Protein AF-A0A351FQH4-F1 (afdb_monomer)

Radius of gyration: 21.36 Å; Cα contacts (8 Å, |Δi|>4): 498; chains: 1; bounding box: 50×45×71 Å

Mean predicted aligned error: 6.84 Å

pLDDT: mean 87.71, std 14.84, range [37.12, 98.81]

Foldseek 3Di:
DDPDLFDWDWADDPPPPDPDDDTHTDPWHFLVSLLCLLVVNDDLADCSNVVNCVLLPDCQHFDFQQAGFRTGNVDQCAVNDDDDNRTWAFQLSLQSNLSSLLSCQPRRVVVVDHRDLVSLVSSVVNLVSVCQQCPPVNWDAGTAHRYFFDDQHNPGDTDGPPDRHDGSYYPPGTNDPNHDRVCCVVCEQQNWADDPAQKIKGAHSHRQPPDQKDKDWQDQDPNKTKIWIWHQDDDPVDDGGPTKIWMDINNHTQDMDSDNRDMDMGGHD

Nearest PDB structures (foldseek):
  8ekn-assembly2_B  TM=7.938E-01  e=1.150E-04  Thermochaetoides thermophila DSM 1495
  8egv-assembly1_A  TM=7.620E-01  e=7.168E-05  Thermochaetoides thermophila DSM 1495
  8e4i-assembly2_B  TM=7.589E-01  e=1.740E-04  Thermochaetoides thermophila DSM 1495
  8ehp-assembly2_B  TM=7.750E-01  e=2.339E-04  Thermochaetoides thermophila DSM 1495
  8eud-assembly2_B  TM=7.585E-01  e=2.205E-04  Thermochaetoides thermophila DSM 1495

Structure (mmCIF, N/CA/C/O backbone):
data_AF-A0A351FQH4-F1
#
_entry.id   AF-A0A351FQH4-F1
#
loop_
_atom_site.group_PDB
_atom_site.id
_atom_site.type_symbol
_atom_site.label_atom_id
_atom_site.label_alt_id
_atom_site.label_comp_id
_atom_site.label_asym_id
_atom_site.label_entity_id
_atom_site.label_seq_id
_atom_site.pdbx_PDB_ins_code
_atom_site.Cartn_x
_atom_site.Cartn_y
_atom_site.Cartn_z
_atom_site.occupancy
_atom_site.B_iso_or_equiv
_atom_site.auth_seq_id
_atom_site.auth_comp_id
_atom_site.auth_asym_id
_atom_site.auth_atom_id
_atom_site.pdbx_PDB_model_num
ATOM 1 N N . ALA A 1 1 ? 15.379 -23.115 -19.053 1.00 64.19 1 ALA A N 1
ATOM 2 C CA . ALA A 1 1 ? 14.234 -22.623 -18.265 1.00 64.19 1 ALA A CA 1
ATOM 3 C C . ALA A 1 1 ? 14.724 -21.439 -17.452 1.00 64.19 1 ALA A C 1
ATOM 5 O O . ALA A 1 1 ? 15.896 -21.444 -17.093 1.00 64.19 1 ALA A O 1
ATOM 6 N N . ILE A 1 2 ? 13.891 -20.421 -17.253 1.00 72.62 2 ILE A N 1
ATOM 7 C CA . ILE A 1 2 ? 14.219 -19.313 -16.353 1.00 72.62 2 ILE A CA 1
ATOM 8 C C . ILE A 1 2 ? 14.039 -19.838 -14.932 1.00 72.62 2 ILE A C 1
ATOM 10 O O . ILE A 1 2 ? 12.969 -20.349 -14.618 1.00 72.62 2 ILE A O 1
ATOM 14 N N . ASP A 1 3 ? 15.093 -19.760 -14.126 1.00 80.50 3 ASP A N 1
ATOM 15 C CA . ASP A 1 3 ? 15.080 -20.123 -12.702 1.00 80.50 3 ASP A CA 1
ATOM 16 C C . ASP A 1 3 ? 14.838 -18.872 -11.842 1.00 80.50 3 ASP A C 1
ATOM 18 O O . ASP A 1 3 ? 15.538 -18.592 -10.875 1.00 80.50 3 ASP A O 1
ATOM 22 N N . ASP A 1 4 ? 13.891 -18.047 -12.288 1.00 83.12 4 ASP A N 1
ATOM 23 C CA . ASP A 1 4 ? 13.433 -16.845 -11.603 1.00 83.12 4 ASP A CA 1
ATOM 24 C C . ASP A 1 4 ? 11.929 -16.991 -11.343 1.00 83.12 4 ASP A C 1
ATOM 26 O O . ASP A 1 4 ? 11.163 -17.104 -12.306 1.00 83.12 4 ASP A O 1
ATOM 30 N N . PRO A 1 5 ? 11.490 -17.007 -10.075 1.00 83.62 5 PRO A N 1
ATOM 31 C CA . PRO A 1 5 ? 10.085 -17.170 -9.706 1.00 83.62 5 PRO A CA 1
ATOM 32 C C . PRO A 1 5 ? 9.235 -15.902 -9.909 1.00 83.62 5 PRO A C 1
ATOM 34 O O . PRO A 1 5 ? 8.086 -15.862 -9.467 1.00 83.62 5 PRO A O 1
ATOM 37 N N . PHE A 1 6 ? 9.763 -14.865 -10.569 1.00 90.62 6 PHE A N 1
ATOM 38 C CA . PHE A 1 6 ? 8.969 -13.716 -11.003 1.00 90.62 6 PHE A CA 1
ATOM 39 C C . PHE A 1 6 ? 7.926 -14.093 -12.078 1.00 90.62 6 PHE A C 1
ATOM 41 O O . PHE A 1 6 ? 8.132 -14.984 -12.904 1.00 90.62 6 PHE A O 1
ATOM 48 N N . PHE A 1 7 ? 6.794 -13.383 -12.101 1.00 89.56 7 PHE A N 1
ATOM 49 C CA . PHE A 1 7 ? 5.739 -13.581 -13.100 1.00 89.56 7 PHE A CA 1
ATOM 50 C C . PHE A 1 7 ? 6.045 -12.791 -14.377 1.00 89.56 7 PHE A C 1
ATOM 52 O O . PHE A 1 7 ? 5.969 -11.564 -14.395 1.00 89.56 7 PHE A O 1
ATOM 59 N N . TYR A 1 8 ? 6.371 -13.506 -15.452 1.00 89.06 8 TYR A N 1
ATOM 60 C CA . TYR A 1 8 ? 6.729 -12.924 -16.746 1.00 89.06 8 TYR A CA 1
ATOM 61 C C . TYR A 1 8 ? 5.564 -12.923 -17.742 1.00 89.06 8 TYR A C 1
ATOM 63 O O . TYR A 1 8 ? 4.836 -13.911 -17.879 1.00 89.06 8 TYR A O 1
ATOM 71 N N . SER A 1 9 ? 5.445 -11.831 -18.496 1.00 86.31 9 SER A N 1
ATOM 72 C CA . SER A 1 9 ? 4.495 -11.680 -19.600 1.00 86.31 9 SER A CA 1
ATOM 73 C C . SER A 1 9 ? 4.882 -12.560 -20.795 1.00 86.31 9 SER A C 1
ATOM 75 O O . SER A 1 9 ? 6.062 -12.720 -21.119 1.00 86.31 9 SER A O 1
ATOM 77 N N . ARG A 1 10 ? 3.887 -13.095 -21.510 1.00 85.06 10 ARG A N 1
ATOM 78 C CA . ARG A 1 10 ? 4.083 -13.708 -22.832 1.00 85.06 10 ARG A CA 1
ATOM 79 C C . ARG A 1 10 ? 3.576 -12.769 -23.915 1.00 85.06 10 ARG A C 1
ATOM 81 O O . ARG A 1 10 ? 2.469 -12.250 -23.819 1.00 85.06 10 ARG A O 1
ATOM 88 N N . LEU A 1 11 ? 4.392 -12.570 -24.941 1.00 76.50 11 LEU A N 1
ATOM 89 C CA . LEU A 1 11 ? 4.031 -11.808 -26.124 1.00 76.50 11 LEU A CA 1
ATOM 90 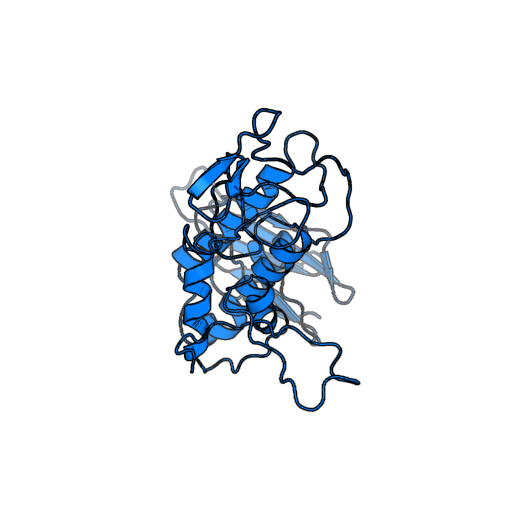C C . LEU A 1 11 ? 3.160 -12.698 -27.005 1.00 76.50 11 LEU A C 1
ATOM 92 O O . LEU A 1 11 ? 3.662 -13.633 -27.634 1.00 76.50 11 LEU A O 1
ATOM 96 N N . ALA A 1 12 ? 1.860 -12.410 -27.012 1.00 70.69 12 ALA A N 1
ATOM 97 C CA . ALA A 1 12 ? 0.924 -13.050 -27.918 1.00 70.69 12 ALA A CA 1
ATOM 98 C C . ALA A 1 12 ? 1.257 -12.627 -29.354 1.00 70.69 12 ALA A C 1
ATOM 100 O O . ALA A 1 12 ? 1.105 -11.458 -29.718 1.00 70.69 12 ALA A O 1
ATOM 101 N N . GLY A 1 13 ? 1.730 -13.570 -30.165 1.00 62.41 13 GLY A N 1
ATOM 102 C CA . GLY A 1 13 ? 1.707 -13.396 -31.613 1.00 62.41 13 GLY A CA 1
ATOM 103 C C . GLY A 1 13 ? 0.269 -13.539 -32.108 1.00 62.41 13 GLY A C 1
ATOM 104 O O . GLY A 1 13 ? -0.527 -14.261 -31.505 1.00 62.41 13 GLY A O 1
ATOM 105 N N . ASP A 1 14 ? -0.097 -12.882 -33.211 1.00 61.56 14 ASP A N 1
ATOM 106 C CA . ASP A 1 14 ? -1.314 -13.253 -33.942 1.00 61.56 14 ASP A CA 1
ATOM 107 C C . ASP A 1 14 ? -1.091 -14.642 -34.571 1.00 61.56 14 ASP A C 1
ATOM 109 O O . ASP A 1 14 ? -0.661 -14.806 -35.715 1.00 61.56 14 ASP A O 1
ATOM 113 N N . ASN A 1 15 ? -1.264 -15.669 -33.740 1.00 60.34 15 ASN A N 1
ATOM 114 C CA . ASN A 1 15 ? -0.853 -17.043 -34.013 1.00 60.34 15 ASN A CA 1
ATOM 115 C C . ASN A 1 15 ? -1.801 -17.758 -34.983 1.00 60.34 15 ASN A C 1
ATOM 117 O O . ASN A 1 15 ? -1.578 -18.924 -35.314 1.00 60.34 15 ASN A O 1
ATOM 121 N N . LEU A 1 16 ? -2.853 -17.081 -35.465 1.00 54.53 16 LEU A N 1
ATOM 122 C CA . LEU A 1 16 ? -3.834 -17.674 -36.373 1.00 54.53 16 LEU A CA 1
ATOM 123 C C . LEU A 1 16 ? -3.238 -18.023 -37.752 1.00 54.53 16 LEU A C 1
ATOM 125 O O . LEU A 1 16 ? -3.814 -18.836 -38.476 1.00 54.53 16 LEU A O 1
ATOM 129 N N . HIS A 1 17 ? -2.083 -17.449 -38.118 1.00 56.56 17 HIS A N 1
ATOM 130 C CA . HIS A 1 17 ? -1.499 -17.584 -39.460 1.00 56.56 17 HIS A CA 1
ATOM 131 C C . HIS A 1 17 ? -0.029 -18.037 -39.512 1.00 56.56 17 HIS A C 1
ATOM 133 O O . HIS A 1 17 ? 0.521 -18.162 -40.605 1.00 56.56 17 HIS A O 1
ATOM 139 N N . THR A 1 18 ? 0.624 -18.324 -38.380 1.00 55.88 18 THR A N 1
ATOM 140 C CA . THR A 1 18 ? 2.093 -18.510 -38.333 1.00 55.88 18 THR A CA 1
ATOM 141 C C . THR A 1 18 ? 2.584 -19.954 -38.175 1.00 55.88 18 THR A C 1
ATOM 143 O O . THR A 1 18 ? 3.785 -20.176 -38.063 1.00 55.88 18 THR A O 1
ATOM 146 N N . GLY A 1 19 ? 1.713 -20.968 -38.240 1.00 52.94 19 GLY A N 1
ATOM 147 C CA . GLY A 1 19 ? 2.153 -22.356 -38.468 1.00 52.94 19 GLY A CA 1
ATOM 148 C C . GLY A 1 19 ? 3.033 -22.969 -37.366 1.00 52.94 19 GLY A C 1
ATOM 149 O O . GLY A 1 19 ? 3.963 -23.708 -37.680 1.00 52.94 19 GLY A O 1
ATOM 150 N N . GLY A 1 20 ? 2.740 -22.691 -36.089 1.00 59.38 20 GLY A N 1
ATOM 151 C CA . GLY A 1 20 ? 3.428 -23.313 -34.945 1.00 59.38 20 GLY A CA 1
ATOM 152 C C . GLY A 1 20 ? 4.359 -22.394 -34.147 1.00 59.38 20 GLY A C 1
ATOM 153 O O . GLY A 1 20 ? 5.192 -22.889 -33.390 1.00 59.38 20 GLY A O 1
ATOM 154 N N . VAL A 1 21 ? 4.233 -21.071 -34.291 1.00 65.12 21 VAL A N 1
ATOM 155 C CA . VAL A 1 21 ? 4.937 -20.109 -33.431 1.00 65.12 21 VAL A CA 1
ATOM 156 C C . VAL A 1 21 ? 4.287 -20.099 -32.044 1.00 65.12 21 VAL A C 1
ATOM 158 O O . VAL A 1 21 ? 3.079 -19.924 -31.917 1.00 65.12 21 VAL A O 1
ATOM 161 N N . VAL A 1 22 ? 5.097 -20.337 -31.011 1.00 69.31 22 VAL A N 1
ATOM 162 C CA . VAL A 1 22 ? 4.695 -20.285 -29.598 1.00 69.31 22 VAL A CA 1
ATOM 163 C C . VAL A 1 22 ? 4.902 -18.865 -29.077 1.00 69.31 22 VAL A C 1
ATOM 165 O O . VAL A 1 22 ? 5.918 -18.246 -29.404 1.00 69.31 22 VAL A O 1
ATOM 168 N N . ASP A 1 23 ? 3.987 -18.381 -28.231 1.00 78.81 23 ASP A N 1
ATOM 169 C CA . ASP A 1 23 ? 4.119 -17.084 -27.562 1.00 78.81 23 ASP A CA 1
ATOM 170 C C . ASP A 1 23 ? 5.466 -16.967 -26.848 1.00 78.81 23 ASP A C 1
ATOM 172 O O . ASP A 1 23 ? 5.811 -17.759 -25.952 1.00 78.81 23 ASP A O 1
ATOM 176 N N . GLN A 1 24 ? 6.230 -15.955 -27.252 1.00 80.88 24 GLN A N 1
ATOM 177 C CA . GLN A 1 24 ? 7.556 -15.720 -26.709 1.00 80.88 24 GLN A CA 1
ATOM 178 C C . GLN A 1 24 ? 7.441 -15.156 -25.299 1.00 80.88 24 GLN A C 1
ATOM 180 O O . GLN A 1 24 ? 6.616 -14.290 -25.014 1.00 80.88 24 GLN A O 1
ATOM 185 N N . LEU A 1 25 ? 8.274 -15.664 -24.399 1.00 85.75 25 LEU A N 1
ATOM 186 C CA . LEU A 1 25 ? 8.373 -15.122 -23.055 1.00 85.75 25 LEU A CA 1
ATOM 187 C C . LEU A 1 25 ? 9.131 -13.794 -23.120 1.00 85.75 25 LEU A C 1
ATOM 189 O O . LEU A 1 25 ? 10.238 -13.750 -23.658 1.00 85.75 25 LEU A O 1
ATOM 193 N N . SER A 1 26 ? 8.540 -12.731 -22.583 1.00 84.62 26 SER A N 1
ATOM 194 C CA . SER A 1 26 ? 9.221 -11.452 -22.424 1.00 84.62 26 SER A CA 1
ATOM 195 C C . SER A 1 26 ? 10.217 -11.588 -21.275 1.00 84.62 26 SER A C 1
ATOM 197 O O . SER A 1 26 ? 9.812 -11.890 -20.157 1.00 84.62 26 SER A O 1
ATOM 199 N N . ILE A 1 27 ? 11.519 -11.432 -21.533 1.00 88.94 27 ILE A N 1
ATOM 200 C CA . ILE A 1 27 ? 12.571 -11.582 -20.507 1.00 88.94 27 ILE A CA 1
ATOM 201 C C . ILE A 1 27 ? 12.801 -10.241 -19.803 1.00 88.94 27 ILE A C 1
ATOM 203 O O . ILE A 1 27 ? 13.892 -9.679 -19.827 1.00 88.94 27 ILE A O 1
ATOM 207 N N . ILE A 1 28 ? 11.732 -9.718 -19.210 1.00 90.75 28 ILE A N 1
ATOM 208 C CA . ILE A 1 28 ? 11.712 -8.471 -18.449 1.00 90.75 28 ILE A CA 1
ATOM 209 C C . ILE A 1 28 ? 10.701 -8.596 -17.314 1.00 90.75 28 ILE A C 1
ATOM 211 O O . ILE A 1 28 ? 9.589 -9.093 -17.501 1.00 90.75 28 ILE A O 1
ATOM 215 N N . ARG A 1 29 ? 11.092 -8.154 -16.124 1.00 94.94 29 ARG A N 1
ATOM 216 C CA . ARG A 1 29 ? 10.186 -8.017 -14.991 1.00 94.94 29 ARG A CA 1
ATOM 217 C C . ARG A 1 29 ? 9.407 -6.721 -15.132 1.00 94.94 29 ARG A C 1
ATOM 219 O O . ARG A 1 29 ? 9.975 -5.629 -15.186 1.00 94.94 29 ARG A O 1
ATOM 226 N N . GLU A 1 30 ? 8.095 -6.860 -15.142 1.00 96.31 30 GLU A N 1
ATOM 227 C CA . GLU A 1 30 ? 7.138 -5.763 -15.179 1.00 96.31 30 GLU A CA 1
ATOM 228 C C . GLU A 1 30 ? 6.282 -5.826 -13.921 1.00 96.31 30 GLU A C 1
ATOM 230 O O . GLU A 1 30 ? 5.973 -6.905 -13.414 1.00 96.31 30 GLU A O 1
ATOM 235 N N . THR A 1 31 ? 5.856 -4.679 -13.407 1.00 97.12 31 THR A N 1
ATOM 236 C CA . THR A 1 31 ? 5.078 -4.635 -12.164 1.00 97.12 31 THR A CA 1
ATOM 237 C C . THR A 1 31 ? 3.695 -5.273 -12.282 1.00 97.12 31 THR A C 1
ATOM 239 O O . THR A 1 31 ? 3.091 -5.585 -11.256 1.00 97.12 31 THR A O 1
ATOM 242 N N . VAL A 1 32 ? 3.205 -5.542 -13.499 1.00 95.94 32 VAL A N 1
ATOM 243 C CA . VAL A 1 32 ? 2.024 -6.397 -13.733 1.00 95.94 32 VAL A CA 1
ATOM 244 C C . VAL A 1 32 ? 2.218 -7.812 -13.172 1.00 95.94 32 VAL A C 1
ATOM 246 O O . VAL A 1 32 ? 1.253 -8.470 -12.792 1.00 95.94 32 VAL A O 1
ATOM 249 N N . GLY A 1 33 ? 3.467 -8.255 -13.001 1.00 96.00 33 GLY A N 1
ATOM 250 C CA . GLY A 1 33 ? 3.796 -9.501 -12.318 1.00 96.00 33 GLY A CA 1
ATOM 251 C C . GLY A 1 33 ? 3.325 -9.556 -10.858 1.00 96.00 33 GLY A C 1
ATOM 252 O O . GLY A 1 33 ? 3.186 -10.648 -10.319 1.00 96.00 33 GLY A O 1
ATOM 253 N N . TYR A 1 34 ? 3.004 -8.418 -10.225 1.00 98.19 34 TYR A N 1
ATOM 254 C CA . TYR A 1 34 ? 2.429 -8.381 -8.874 1.00 98.19 34 TYR A CA 1
ATOM 255 C C . TYR A 1 34 ? 0.901 -8.536 -8.827 1.00 98.19 34 TYR A C 1
ATOM 257 O O . TYR A 1 34 ? 0.327 -8.742 -7.755 1.00 98.19 34 TYR A O 1
ATOM 265 N N . THR A 1 35 ? 0.211 -8.478 -9.968 1.00 97.38 35 THR A N 1
ATOM 266 C CA . THR A 1 35 ? -1.254 -8.577 -10.031 1.00 97.38 35 THR A CA 1
ATOM 267 C C . THR A 1 35 ? -1.839 -9.844 -9.377 1.00 97.38 35 THR A C 1
ATOM 269 O O . THR A 1 35 ? -2.912 -9.734 -8.781 1.00 97.38 35 THR A O 1
ATOM 272 N N . PRO A 1 36 ? -1.187 -11.027 -9.368 1.00 97.44 36 PRO A N 1
ATOM 273 C CA . PRO A 1 36 ? -1.710 -12.188 -8.644 1.00 97.44 36 PRO A CA 1
ATOM 274 C C . PRO A 1 36 ? -1.980 -11.941 -7.150 1.00 97.44 36 PRO A C 1
ATOM 276 O O . PRO A 1 36 ? -2.981 -12.433 -6.621 1.00 97.44 36 PRO A O 1
ATOM 279 N N . TRP A 1 37 ? -1.153 -11.139 -6.469 1.00 98.19 37 TRP A N 1
ATOM 280 C CA . TRP A 1 37 ? -1.377 -10.788 -5.060 1.00 98.19 37 TRP A CA 1
ATOM 281 C C . TRP A 1 37 ? -2.534 -9.799 -4.872 1.00 98.19 37 TRP A C 1
ATOM 283 O O . TRP A 1 37 ? -3.216 -9.867 -3.849 1.00 98.19 37 TRP A O 1
ATOM 293 N N . TYR A 1 38 ? -2.832 -8.947 -5.862 1.00 98.12 38 TYR A N 1
ATOM 294 C CA . TYR A 1 38 ? -4.005 -8.058 -5.826 1.00 98.12 38 TYR A CA 1
ATOM 295 C C . TYR A 1 38 ? -5.301 -8.853 -5.613 1.00 98.12 38 TYR A C 1
ATOM 297 O O . TYR A 1 38 ? -6.150 -8.469 -4.816 1.00 98.12 38 TYR A O 1
ATOM 305 N N . PHE A 1 39 ? -5.418 -10.008 -6.268 1.00 97.50 39 PHE A N 1
ATOM 306 C CA . PHE A 1 39 ? -6.602 -10.870 -6.212 1.00 97.50 39 PHE A CA 1
ATOM 307 C C . PHE A 1 39 ? -6.468 -12.053 -5.246 1.00 97.50 39 PHE A C 1
ATOM 309 O O . PHE A 1 39 ? -7.336 -12.921 -5.219 1.00 97.50 39 PHE A O 1
ATOM 316 N N . ASN A 1 40 ? -5.399 -12.102 -4.447 1.00 97.06 40 ASN A N 1
ATOM 317 C CA . ASN A 1 40 ? -5.112 -13.212 -3.538 1.00 97.06 40 ASN A CA 1
ATOM 318 C C . ASN A 1 40 ? -5.052 -14.595 -4.237 1.00 97.06 40 ASN A C 1
ATOM 320 O O . ASN A 1 40 ? -5.556 -15.580 -3.703 1.00 97.06 40 ASN A O 1
ATOM 324 N N . LEU A 1 41 ? -4.472 -14.670 -5.444 1.00 96.75 41 LEU A N 1
ATOM 325 C CA . LEU A 1 41 ? -4.492 -15.889 -6.273 1.00 96.75 41 LEU A CA 1
ATOM 326 C C . LEU A 1 41 ? -3.437 -16.933 -5.898 1.00 96.75 41 LEU A C 1
ATOM 328 O O . LEU A 1 41 ? -3.576 -18.095 -6.279 1.00 96.75 41 LEU A O 1
ATOM 332 N N . LEU A 1 42 ? -2.364 -16.532 -5.216 1.00 94.25 42 LEU A N 1
ATOM 333 C CA . LEU A 1 42 ? -1.277 -17.448 -4.887 1.00 94.25 42 LEU A CA 1
ATOM 334 C C . LEU A 1 42 ? -1.630 -18.285 -3.646 1.00 94.25 42 LEU A C 1
ATOM 336 O O . LEU A 1 42 ? -2.373 -17.821 -2.777 1.00 94.25 42 LEU A O 1
ATOM 340 N N . PRO A 1 43 ? -1.095 -19.511 -3.508 1.00 94.06 43 PRO A N 1
ATOM 341 C CA . PRO A 1 43 ? -1.295 -20.299 -2.298 1.00 94.06 43 PRO A CA 1
ATOM 342 C C . PRO A 1 43 ? -0.655 -19.597 -1.093 1.00 94.06 43 PRO A C 1
ATOM 344 O O . PRO A 1 43 ? 0.553 -19.377 -1.076 1.00 94.06 43 PRO A O 1
ATOM 347 N N . SER A 1 44 ? -1.439 -19.275 -0.058 1.00 92.69 44 SER A N 1
ATOM 348 C CA . SER A 1 44 ? -0.965 -18.443 1.064 1.00 92.69 44 SER A CA 1
ATOM 349 C C . SER A 1 44 ? 0.234 -19.016 1.825 1.00 92.69 44 SER A C 1
ATOM 351 O O . SER A 1 44 ? 1.016 -18.263 2.397 1.00 92.69 44 SER A O 1
ATOM 353 N N . GLN A 1 45 ? 0.402 -20.341 1.805 1.00 94.00 45 GLN A N 1
ATOM 354 C CA . GLN A 1 45 ? 1.492 -21.054 2.476 1.00 94.00 45 GLN A CA 1
ATOM 355 C C . GLN A 1 45 ? 2.760 -21.195 1.620 1.00 94.00 45 GLN A C 1
ATOM 357 O O . GLN A 1 45 ? 3.807 -21.564 2.148 1.00 94.00 45 GLN A O 1
ATOM 362 N N . ASP A 1 46 ? 2.693 -20.902 0.321 1.00 92.12 46 ASP A N 1
ATOM 363 C CA . ASP A 1 46 ? 3.818 -21.078 -0.593 1.00 92.12 46 ASP A CA 1
ATOM 364 C C . ASP A 1 46 ? 4.690 -19.815 -0.637 1.00 92.12 46 ASP A C 1
ATOM 366 O O . ASP A 1 46 ? 4.283 -18.769 -1.139 1.00 92.12 46 ASP A O 1
ATOM 370 N N . GLN A 1 47 ? 5.888 -19.903 -0.060 1.00 93.31 47 GLN A N 1
ATOM 371 C CA . GLN A 1 47 ? 6.825 -18.781 0.061 1.00 93.31 47 GLN A CA 1
ATOM 372 C C . GLN A 1 47 ? 7.735 -18.616 -1.158 1.00 93.31 47 GLN A C 1
ATOM 374 O O . GLN A 1 47 ? 8.441 -17.614 -1.241 1.00 93.31 47 GLN A O 1
ATOM 379 N N . GLN A 1 48 ? 7.732 -19.550 -2.118 1.00 92.12 48 GLN A N 1
ATOM 380 C CA . GLN A 1 48 ? 8.674 -19.489 -3.243 1.00 92.12 48 GLN A CA 1
ATOM 381 C C . GLN A 1 48 ? 8.489 -18.233 -4.111 1.00 92.12 48 GLN A C 1
ATOM 383 O O . GLN A 1 48 ? 9.440 -17.759 -4.724 1.00 92.12 48 GLN A O 1
ATOM 388 N N . PHE A 1 49 ? 7.276 -17.672 -4.130 1.00 93.38 49 PHE A N 1
ATOM 389 C CA . PHE A 1 49 ? 6.942 -16.465 -4.887 1.00 93.38 49 PHE A CA 1
ATOM 390 C C . PHE A 1 49 ? 7.288 -15.167 -4.146 1.00 93.38 49 PHE A C 1
ATOM 392 O O . PHE A 1 49 ? 7.361 -14.115 -4.776 1.00 93.38 49 PHE A O 1
ATOM 399 N N . ASP A 1 50 ? 7.521 -15.213 -2.828 1.00 94.94 50 ASP A N 1
ATOM 400 C CA . ASP A 1 50 ? 7.770 -14.020 -2.006 1.00 94.94 50 ASP A CA 1
ATOM 401 C C . ASP A 1 50 ? 9.007 -13.243 -2.479 1.00 94.94 50 ASP A C 1
ATOM 403 O O . ASP A 1 50 ? 9.045 -12.018 -2.381 1.00 94.94 50 ASP A O 1
ATOM 407 N N . ILE A 1 51 ? 10.005 -13.938 -3.037 1.00 94.81 51 ILE A N 1
ATOM 408 C CA . ILE A 1 51 ? 11.239 -13.329 -3.551 1.00 94.81 51 ILE A CA 1
ATOM 409 C C . ILE A 1 51 ? 10.981 -12.322 -4.682 1.00 94.81 51 ILE A C 1
ATOM 411 O O . ILE A 1 51 ? 11.806 -11.436 -4.898 1.00 94.81 51 ILE A O 1
ATOM 415 N N . ALA A 1 52 ? 9.828 -12.384 -5.360 1.00 96.50 52 ALA A N 1
ATOM 416 C CA . ALA A 1 52 ? 9.433 -11.359 -6.322 1.00 96.50 52 ALA A CA 1
ATOM 417 C C . ALA A 1 52 ? 9.397 -9.965 -5.676 1.00 96.50 52 ALA A C 1
ATOM 419 O O . ALA A 1 52 ? 9.863 -9.009 -6.288 1.00 96.50 52 ALA A O 1
ATOM 420 N N . TRP A 1 53 ? 8.944 -9.855 -4.420 1.00 97.94 53 TRP A N 1
ATOM 421 C CA . TRP A 1 53 ? 8.882 -8.587 -3.685 1.00 97.94 53 TRP A CA 1
ATOM 422 C C . TRP A 1 53 ? 10.254 -7.978 -3.392 1.00 97.94 53 TRP A C 1
ATOM 424 O O . TRP A 1 53 ? 10.333 -6.772 -3.179 1.00 97.94 53 TRP A O 1
ATOM 434 N N . ALA A 1 54 ? 11.348 -8.745 -3.482 1.00 97.25 54 ALA A N 1
ATOM 435 C CA . ALA A 1 54 ? 12.691 -8.166 -3.424 1.00 97.25 54 ALA A CA 1
ATOM 436 C C . ALA A 1 54 ? 12.923 -7.152 -4.558 1.00 97.25 54 ALA A C 1
ATOM 438 O O . ALA A 1 54 ? 13.687 -6.211 -4.394 1.00 97.25 54 ALA A O 1
ATOM 439 N N . GLN A 1 55 ? 12.229 -7.298 -5.694 1.00 98.00 55 GLN A N 1
ATOM 440 C CA . GLN A 1 55 ? 12.307 -6.351 -6.807 1.00 98.00 55 GLN A CA 1
ATOM 441 C C . GLN A 1 55 ? 11.548 -5.050 -6.538 1.00 98.00 55 GLN A C 1
ATOM 443 O O . GLN A 1 55 ? 11.831 -4.041 -7.179 1.00 98.00 55 GLN A O 1
ATOM 448 N N . PHE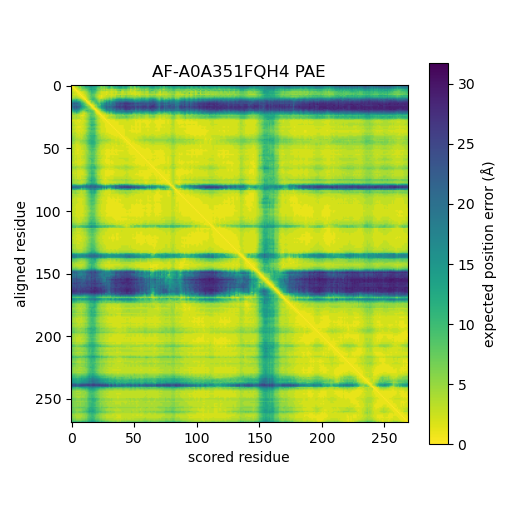 A 1 56 ? 10.582 -5.062 -5.616 1.00 98.44 56 PHE A N 1
ATOM 449 C CA . PHE A 1 56 ? 9.826 -3.873 -5.230 1.00 98.44 56 PHE A CA 1
ATOM 450 C C . PHE A 1 56 ? 10.690 -2.891 -4.431 1.00 98.44 56 PHE A C 1
ATOM 452 O O . PHE A 1 56 ? 10.561 -1.693 -4.644 1.00 98.44 56 PHE A O 1
ATOM 459 N N . ASP A 1 57 ? 11.623 -3.393 -3.611 1.00 98.00 57 ASP A N 1
ATOM 460 C CA . ASP A 1 57 ? 12.570 -2.586 -2.819 1.00 98.00 57 ASP A CA 1
ATOM 461 C C . ASP A 1 57 ? 13.952 -2.392 -3.487 1.00 98.00 57 ASP A C 1
ATOM 463 O O . ASP A 1 57 ? 14.831 -1.728 -2.942 1.00 98.00 57 ASP A O 1
ATOM 467 N N . ASP A 1 58 ? 14.178 -2.951 -4.678 1.00 97.81 58 ASP A N 1
ATOM 468 C CA . ASP A 1 58 ? 15.457 -2.839 -5.393 1.00 97.81 58 ASP A CA 1
ATOM 469 C C . ASP A 1 58 ? 15.467 -1.619 -6.332 1.00 97.81 58 ASP A C 1
ATOM 471 O O . ASP A 1 58 ? 14.590 -1.480 -7.188 1.00 97.81 58 ASP A O 1
ATOM 475 N N . GLU A 1 59 ? 16.490 -0.763 -6.224 1.00 95.44 59 GLU A N 1
ATOM 476 C CA . GLU A 1 59 ? 16.705 0.395 -7.112 1.00 95.44 59 GLU A CA 1
ATOM 477 C C . GLU A 1 59 ? 17.006 -0.002 -8.568 1.00 95.44 59 GLU A C 1
ATOM 479 O O . GLU A 1 59 ? 16.710 0.744 -9.507 1.00 95.44 59 GLU A O 1
ATOM 484 N N . LEU A 1 60 ? 17.580 -1.192 -8.778 1.00 95.00 60 LEU A N 1
ATOM 485 C CA . LEU A 1 60 ? 17.723 -1.806 -10.100 1.00 95.00 60 LEU A CA 1
ATOM 486 C C . LEU A 1 60 ? 16.449 -2.545 -10.541 1.00 95.00 60 LEU A C 1
ATOM 488 O O . LEU A 1 60 ? 16.339 -2.934 -11.707 1.00 95.00 60 LEU A O 1
ATOM 492 N N . GLY A 1 61 ? 15.509 -2.743 -9.616 1.00 96.50 61 GLY A N 1
ATOM 493 C CA . GLY A 1 61 ? 14.169 -3.264 -9.841 1.00 96.50 61 GLY A CA 1
ATOM 494 C C . GLY A 1 61 ? 13.176 -2.126 -10.067 1.00 96.50 61 GLY A C 1
ATOM 495 O O . GLY A 1 61 ? 13.305 -1.372 -11.034 1.00 96.50 61 GLY A O 1
ATOM 496 N N . PHE A 1 62 ? 12.167 -2.033 -9.199 1.00 97.81 62 PHE A N 1
ATOM 497 C CA . PHE A 1 62 ? 11.042 -1.106 -9.342 1.00 97.81 62 PHE A CA 1
ATOM 498 C C . PHE A 1 62 ? 11.087 0.099 -8.403 1.00 97.81 62 PHE A C 1
ATOM 500 O O . PHE A 1 62 ? 10.347 1.058 -8.639 1.00 97.81 62 PHE A O 1
ATOM 507 N N . LYS A 1 63 ? 11.932 0.081 -7.364 1.00 97.25 63 LYS A N 1
ATOM 508 C CA . LYS A 1 63 ? 12.080 1.211 -6.443 1.00 97.25 63 LYS A CA 1
ATOM 509 C C . LYS A 1 63 ? 12.791 2.345 -7.148 1.00 97.25 63 LYS A C 1
ATOM 511 O O . LYS A 1 63 ? 13.878 2.162 -7.682 1.00 97.25 63 LYS A O 1
ATOM 516 N N . GLN A 1 64 ? 12.188 3.526 -7.161 1.00 93.94 64 GLN A N 1
ATOM 517 C CA . GLN A 1 64 ? 12.759 4.670 -7.854 1.00 93.94 64 GLN A CA 1
ATOM 518 C C . GLN A 1 64 ? 12.750 5.921 -6.962 1.00 93.94 64 GLN A C 1
ATOM 520 O O . GLN A 1 64 ? 11.955 6.014 -6.023 1.00 93.94 64 GLN A O 1
ATOM 525 N N . PRO A 1 65 ? 13.618 6.915 -7.238 1.00 90.94 65 PRO A N 1
ATOM 526 C CA . PRO A 1 65 ? 13.687 8.151 -6.454 1.00 90.94 65 PRO A CA 1
ATOM 527 C C . PRO A 1 65 ? 12.348 8.890 -6.317 1.00 90.94 65 PRO A C 1
ATOM 529 O O . PRO A 1 65 ? 12.096 9.539 -5.300 1.00 90.94 65 PRO A O 1
ATOM 532 N N . PHE A 1 66 ? 11.489 8.798 -7.333 1.00 87.94 66 PHE A N 1
ATOM 533 C CA . PHE A 1 66 ? 10.161 9.397 -7.365 1.00 87.94 66 PHE A CA 1
ATOM 534 C C . PHE A 1 66 ? 9.110 8.313 -7.611 1.00 87.94 66 PHE A C 1
ATOM 536 O O . PHE A 1 66 ? 8.576 8.233 -8.704 1.00 87.94 66 PHE A O 1
ATOM 543 N N . GLY A 1 67 ? 8.809 7.470 -6.625 1.00 91.25 67 GLY A N 1
ATOM 544 C CA . GLY A 1 67 ? 7.758 6.455 -6.740 1.00 91.25 67 GLY A CA 1
ATOM 545 C C . GLY A 1 67 ? 8.269 5.120 -7.283 1.00 91.25 67 GLY A C 1
ATOM 546 O O . GLY A 1 67 ? 9.273 4.586 -6.818 1.00 91.25 67 GLY A O 1
ATOM 547 N N . MET A 1 68 ? 7.545 4.551 -8.246 1.00 95.25 68 MET A N 1
ATOM 548 C CA . MET A 1 68 ? 7.776 3.200 -8.764 1.00 95.25 68 MET A CA 1
ATOM 549 C C . MET A 1 68 ? 7.767 3.192 -10.298 1.00 95.25 68 MET A C 1
ATOM 551 O O . MET A 1 68 ? 6.958 3.877 -10.926 1.00 95.25 68 MET A O 1
ATOM 555 N N . SER A 1 69 ? 8.643 2.403 -10.920 1.00 94.94 69 SER A N 1
ATOM 556 C CA . SER A 1 69 ? 8.609 2.164 -12.369 1.00 94.94 69 SER A CA 1
ATOM 557 C C . SER A 1 69 ? 7.691 1.001 -12.758 1.00 94.94 69 SER A C 1
ATOM 559 O O . SER A 1 69 ? 7.413 0.100 -11.974 1.00 94.94 69 SER A O 1
ATOM 561 N N . THR A 1 70 ? 7.228 0.994 -14.008 1.00 95.69 70 THR A N 1
ATOM 562 C CA . THR A 1 70 ? 6.430 -0.115 -14.572 1.00 95.69 70 THR A CA 1
ATOM 563 C C . THR A 1 70 ? 7.262 -1.322 -15.009 1.00 95.69 70 THR A C 1
ATOM 565 O O . THR A 1 70 ? 6.757 -2.442 -15.000 1.00 95.69 70 THR A O 1
ATOM 568 N N . ALA A 1 71 ? 8.542 -1.113 -15.311 1.00 94.75 71 ALA A N 1
ATOM 569 C CA . ALA A 1 71 ? 9.508 -2.146 -15.675 1.00 94.75 71 ALA A CA 1
ATOM 570 C C . ALA A 1 71 ? 10.770 -2.039 -14.807 1.00 94.75 71 ALA A C 1
ATOM 572 O O . ALA A 1 71 ? 11.045 -0.976 -14.240 1.00 94.75 71 ALA A O 1
ATOM 573 N N . GLU A 1 72 ? 11.532 -3.127 -14.697 1.00 94.50 72 GLU A N 1
ATOM 574 C CA . GLU A 1 72 ? 12.786 -3.143 -13.940 1.00 94.50 72 GLU A CA 1
ATOM 575 C C . GLU A 1 72 ? 13.839 -2.210 -14.557 1.00 94.50 72 GLU A C 1
ATOM 577 O O . GLU A 1 72 ? 14.098 -2.238 -15.763 1.00 94.50 72 GLU A O 1
ATOM 582 N N . TYR A 1 73 ? 14.484 -1.390 -13.727 1.00 92.25 73 TYR A N 1
ATOM 583 C CA . TYR A 1 73 ? 15.443 -0.387 -14.194 1.00 92.25 73 TYR A CA 1
ATOM 584 C C . TYR A 1 73 ? 16.687 -0.979 -14.864 1.00 92.25 73 TYR A C 1
ATOM 586 O O . TYR A 1 73 ? 17.284 -0.360 -15.746 1.00 92.25 73 TYR A O 1
ATOM 594 N N . ARG A 1 74 ? 17.077 -2.198 -14.481 1.00 92.06 74 ARG A N 1
ATOM 595 C CA . ARG A 1 74 ? 18.229 -2.898 -15.065 1.00 92.06 74 ARG A CA 1
ATOM 596 C C . ARG A 1 74 ? 18.058 -3.300 -16.531 1.00 92.06 74 ARG A C 1
ATOM 598 O O . ARG A 1 74 ? 19.053 -3.666 -17.148 1.00 92.06 74 ARG A O 1
ATOM 605 N N . HIS A 1 75 ? 16.844 -3.276 -17.077 1.00 89.94 75 HIS A N 1
ATOM 606 C CA . HIS A 1 75 ? 16.605 -3.693 -18.454 1.00 89.94 75 HIS A CA 1
ATOM 607 C C . HIS A 1 75 ? 17.120 -2.644 -19.456 1.00 89.94 75 HIS A C 1
ATOM 609 O O . HIS A 1 75 ? 16.872 -1.449 -19.299 1.00 89.94 75 HIS A O 1
ATOM 615 N N . ASP A 1 76 ? 17.805 -3.080 -20.520 1.00 86.00 76 ASP A N 1
ATOM 616 C CA . ASP A 1 76 ? 18.455 -2.181 -21.495 1.00 86.00 76 ASP A CA 1
ATOM 617 C C . ASP A 1 76 ? 17.475 -1.244 -22.215 1.00 86.00 76 ASP A C 1
ATOM 619 O O . ASP A 1 76 ? 17.844 -0.142 -22.618 1.00 86.00 76 ASP A O 1
ATOM 623 N N . PHE A 1 77 ? 16.217 -1.672 -22.335 1.00 83.44 77 PHE A N 1
ATOM 624 C CA . PHE A 1 77 ? 15.136 -0.921 -22.975 1.00 83.44 77 PHE A CA 1
ATOM 625 C C . PHE A 1 77 ? 14.244 -0.157 -21.982 1.00 83.44 77 PHE A C 1
ATOM 627 O O . PHE A 1 77 ? 13.127 0.241 -22.321 1.00 83.44 77 PHE A O 1
ATOM 634 N N . PHE A 1 78 ? 14.703 0.026 -20.738 1.00 86.94 78 PHE A N 1
ATOM 635 C CA . PHE A 1 78 ? 13.964 0.775 -19.727 1.00 86.94 78 PHE A CA 1
ATOM 636 C C . PHE A 1 78 ? 13.645 2.195 -20.211 1.00 86.94 78 PHE A C 1
ATOM 638 O O . PHE A 1 78 ? 14.539 3.009 -20.459 1.00 86.94 78 PHE A O 1
ATOM 645 N N . ASN A 1 79 ? 12.347 2.496 -20.286 1.00 81.75 79 ASN A N 1
ATOM 646 C CA . ASN A 1 79 ? 11.790 3.768 -20.735 1.00 81.75 79 ASN A CA 1
ATOM 647 C C . ASN A 1 79 ? 12.320 4.188 -22.123 1.00 81.75 79 ASN A C 1
ATOM 649 O O . ASN A 1 79 ? 12.378 5.374 -22.413 1.00 81.75 79 ASN A O 1
ATOM 653 N N . GLU A 1 80 ? 12.744 3.259 -22.984 1.00 76.75 80 GLU A N 1
ATOM 654 C CA . GLU A 1 80 ? 13.221 3.599 -24.329 1.00 76.75 80 GLU A CA 1
ATOM 655 C C . GLU A 1 80 ? 12.081 4.181 -25.195 1.00 76.75 80 GLU A C 1
ATOM 657 O O . GLU A 1 80 ? 10.950 3.707 -25.125 1.00 76.75 80 GLU A O 1
ATOM 662 N N . MET A 1 81 ? 12.399 5.186 -26.027 1.00 61.94 81 MET A N 1
ATOM 663 C CA . MET A 1 81 ? 11.620 5.642 -27.194 1.00 61.94 81 MET A CA 1
ATOM 664 C C . MET A 1 81 ? 10.104 5.854 -26.963 1.00 61.94 81 MET A C 1
ATOM 666 O O . MET A 1 81 ? 9.263 5.089 -27.420 1.00 61.94 81 MET A O 1
ATOM 670 N N . SER A 1 82 ? 9.776 7.029 -26.407 1.00 62.03 82 SER A N 1
ATOM 671 C CA . SER A 1 82 ? 8.431 7.635 -26.313 1.00 62.03 82 SER A CA 1
ATOM 672 C C . SER A 1 82 ? 7.415 6.934 -25.393 1.00 62.03 82 SER A C 1
ATOM 674 O O . SER A 1 82 ? 7.609 5.842 -24.890 1.00 62.03 82 SER A O 1
ATOM 676 N N . TYR A 1 83 ? 6.347 7.676 -25.108 1.00 65.19 83 TYR A N 1
ATOM 677 C CA . TYR A 1 83 ? 5.219 7.394 -24.221 1.00 65.19 83 TYR A CA 1
ATOM 678 C C . TYR A 1 83 ? 4.800 5.904 -24.181 1.00 65.19 83 TYR A C 1
ATOM 680 O O . TYR A 1 83 ? 4.188 5.405 -25.122 1.00 65.19 83 TYR A O 1
ATOM 688 N N . GLY A 1 84 ? 5.109 5.202 -23.082 1.00 80.69 84 GLY A N 1
ATOM 689 C CA . GLY A 1 84 ? 4.839 3.769 -22.942 1.00 80.69 84 GLY A CA 1
ATOM 690 C C . GLY A 1 84 ? 4.860 3.247 -21.499 1.00 80.69 84 GLY A C 1
ATOM 691 O O . GLY A 1 84 ? 5.120 3.983 -20.541 1.00 80.69 84 GLY A O 1
ATOM 692 N N . TRP A 1 85 ? 4.578 1.949 -21.364 1.00 90.06 85 TRP A N 1
ATOM 693 C CA . TRP A 1 85 ? 4.512 1.182 -20.106 1.00 90.06 85 TRP A CA 1
ATOM 694 C C . TRP A 1 85 ? 5.815 0.424 -19.790 1.00 90.06 85 TRP A C 1
ATOM 696 O O . TRP A 1 85 ? 5.822 -0.547 -19.047 1.00 90.06 85 TRP A O 1
ATO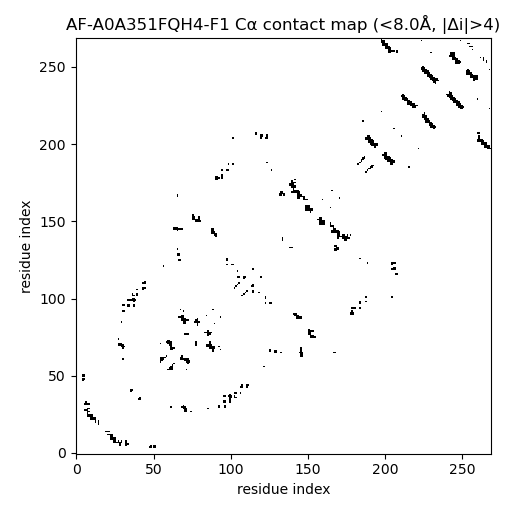M 706 N N . ASN A 1 86 ? 6.934 0.866 -20.364 1.00 88.56 86 ASN A N 1
ATOM 707 C CA . ASN A 1 86 ? 8.230 0.186 -20.327 1.00 88.56 86 ASN A CA 1
ATOM 708 C C . ASN A 1 86 ? 9.216 0.791 -19.310 1.00 88.56 86 ASN A C 1
ATOM 710 O O . ASN A 1 86 ? 10.424 0.653 -19.482 1.00 88.56 86 ASN A O 1
ATOM 714 N N . GLY A 1 87 ? 8.748 1.497 -18.274 1.00 90.00 87 GLY A N 1
ATOM 715 C CA . GLY A 1 87 ? 9.635 2.074 -17.252 1.00 90.00 87 GLY A CA 1
ATOM 716 C C . GLY A 1 87 ? 9.149 3.372 -16.610 1.00 90.00 87 GLY A C 1
ATOM 717 O O . GLY A 1 87 ? 9.573 3.695 -15.503 1.00 90.00 87 GLY A O 1
ATOM 718 N N . ARG A 1 88 ? 8.222 4.106 -17.238 1.00 89.94 88 ARG A N 1
ATOM 719 C CA . ARG A 1 88 ? 7.565 5.255 -16.588 1.00 89.94 88 ARG A CA 1
ATOM 720 C C . ARG A 1 88 ? 6.747 4.806 -15.386 1.00 89.94 88 ARG A C 1
ATOM 722 O O . ARG A 1 88 ? 6.299 3.661 -15.327 1.00 89.94 88 ARG A O 1
ATOM 729 N N . GLY A 1 89 ? 6.528 5.714 -14.449 1.00 92.31 89 GLY A N 1
ATOM 730 C CA . GLY A 1 89 ? 5.574 5.490 -13.379 1.00 92.31 89 GLY A CA 1
ATOM 731 C C . GLY A 1 89 ? 4.158 5.778 -13.861 1.00 92.31 89 GLY A C 1
ATOM 732 O O . GLY A 1 89 ? 3.926 6.772 -14.549 1.00 92.31 89 GLY A O 1
ATOM 733 N N . TRP A 1 90 ? 3.217 4.910 -13.500 1.00 94.56 90 TRP A N 1
ATOM 734 C CA . TRP A 1 90 ? 1.812 5.015 -13.891 1.00 94.56 90 TRP A CA 1
ATOM 735 C C . TRP A 1 90 ? 0.930 4.837 -12.652 1.00 94.56 90 TRP A C 1
ATOM 737 O O . TRP A 1 90 ? 0.958 3.757 -12.058 1.00 94.56 90 TRP A O 1
ATOM 747 N N . PRO A 1 91 ? 0.127 5.843 -12.254 1.00 94.94 91 PRO A N 1
ATOM 748 C CA . PRO A 1 91 ? -0.758 5.763 -11.090 1.00 94.94 91 PRO A CA 1
ATOM 749 C C . PRO A 1 91 ? -1.668 4.536 -11.053 1.00 94.94 91 PRO A C 1
ATOM 751 O O . PRO A 1 91 ? -1.870 3.960 -9.986 1.00 94.94 91 PRO A O 1
ATOM 754 N N . PHE A 1 92 ? -2.161 4.092 -12.213 1.00 96.94 92 PHE A N 1
ATOM 755 C CA . PHE A 1 92 ? -2.929 2.850 -12.332 1.00 96.94 92 PHE A CA 1
ATOM 756 C C . PHE A 1 92 ? -2.148 1.670 -11.748 1.00 96.94 92 PHE A C 1
ATOM 758 O O . PHE A 1 92 ? -2.588 1.026 -10.798 1.00 96.94 92 PHE A O 1
ATOM 765 N N . GLN A 1 93 ? -0.942 1.426 -12.260 1.00 97.62 93 GLN A N 1
ATOM 766 C CA . GLN A 1 93 ? -0.153 0.275 -11.842 1.00 97.62 93 GLN A CA 1
ATOM 767 C C . GLN A 1 93 ? 0.420 0.450 -10.439 1.00 97.62 93 GLN A C 1
ATOM 769 O O . GLN A 1 93 ? 0.480 -0.525 -9.700 1.00 97.62 93 GLN A O 1
ATOM 774 N N . ASN A 1 94 ? 0.761 1.677 -10.035 1.00 97.06 94 ASN A N 1
ATOM 775 C CA . ASN A 1 94 ? 1.068 1.993 -8.642 1.00 97.06 94 ASN A CA 1
ATOM 776 C C . ASN A 1 94 ? -0.055 1.500 -7.715 1.00 97.06 94 ASN A C 1
ATOM 778 O O . ASN A 1 94 ? 0.210 0.723 -6.804 1.00 97.06 94 ASN A O 1
ATOM 782 N N . SER A 1 95 ? -1.309 1.893 -7.980 1.00 97.44 95 SER A N 1
ATOM 783 C CA . SER A 1 95 ? -2.450 1.509 -7.139 1.00 97.44 95 SER A CA 1
ATOM 784 C C . SER A 1 95 ? -2.647 -0.010 -7.067 1.00 97.44 95 SER A C 1
ATOM 786 O O . SER A 1 95 ? -2.865 -0.557 -5.985 1.00 97.44 95 SER A O 1
ATOM 788 N N . VAL A 1 96 ? -2.448 -0.719 -8.186 1.00 98.25 96 VAL A N 1
ATOM 789 C CA . VAL A 1 96 ? -2.487 -2.188 -8.227 1.00 98.25 96 VAL A CA 1
ATOM 790 C C . VAL A 1 96 ? -1.372 -2.800 -7.376 1.00 98.25 96 VAL A C 1
ATOM 792 O O . VAL A 1 96 ? -1.641 -3.671 -6.553 1.00 98.25 96 VAL A O 1
ATOM 795 N N . VAL A 1 97 ? -0.122 -2.359 -7.530 1.00 98.56 97 VAL A N 1
ATOM 796 C CA . VAL A 1 97 ? 1.012 -2.945 -6.794 1.00 98.56 97 VAL A CA 1
ATOM 797 C C . VAL A 1 97 ? 0.929 -2.648 -5.304 1.00 98.56 97 VAL A C 1
ATOM 799 O O . VAL A 1 97 ? 1.175 -3.538 -4.496 1.00 98.56 97 VAL A O 1
ATOM 802 N N . TYR A 1 98 ? 0.545 -1.434 -4.916 1.00 98.50 98 TYR A N 1
ATOM 803 C CA . TYR A 1 98 ? 0.436 -1.064 -3.505 1.00 98.50 98 TYR A CA 1
ATOM 804 C C . TYR A 1 98 ? -0.647 -1.873 -2.799 1.00 98.50 98 TYR A C 1
ATOM 806 O O . TYR A 1 98 ? -0.408 -2.404 -1.712 1.00 98.50 98 TYR A O 1
ATOM 814 N N . LYS A 1 99 ? -1.797 -2.064 -3.455 1.00 98.56 99 LYS A N 1
ATOM 815 C CA . LYS A 1 99 ? -2.847 -2.944 -2.943 1.00 98.56 99 LYS A CA 1
ATOM 816 C C . LYS A 1 99 ? -2.406 -4.406 -2.902 1.00 98.56 99 LYS A C 1
ATOM 818 O O . LYS A 1 99 ? -2.657 -5.103 -1.921 1.00 98.56 99 LYS A O 1
ATOM 823 N N . ALA A 1 100 ? -1.712 -4.869 -3.939 1.00 98.69 100 ALA A N 1
ATOM 824 C CA . ALA A 1 100 ? -1.142 -6.210 -3.990 1.00 98.69 100 ALA A CA 1
ATOM 825 C C . ALA A 1 100 ? -0.142 -6.450 -2.849 1.00 98.69 100 ALA A C 1
ATOM 827 O O . ALA A 1 100 ? -0.173 -7.511 -2.228 1.00 98.69 100 ALA A O 1
ATOM 828 N N . TYR A 1 101 ? 0.690 -5.459 -2.523 1.00 98.81 101 TYR A N 1
ATOM 829 C CA . TYR A 1 101 ? 1.637 -5.548 -1.418 1.00 98.81 101 TYR A CA 1
ATOM 830 C C . TYR A 1 101 ? 0.919 -5.543 -0.067 1.00 98.81 101 TYR A C 1
ATOM 832 O O . TYR A 1 101 ? 1.196 -6.389 0.776 1.00 98.81 101 TYR A O 1
ATOM 840 N N . ALA A 1 102 ? -0.084 -4.682 0.126 1.00 98.62 102 ALA A N 1
ATOM 841 C CA . ALA A 1 102 ? -0.911 -4.701 1.331 1.00 98.62 102 ALA A CA 1
ATOM 842 C C . ALA A 1 102 ? -1.602 -6.066 1.544 1.00 98.62 102 ALA A C 1
ATOM 844 O O . ALA A 1 102 ? -1.596 -6.606 2.655 1.00 98.62 102 ALA A O 1
ATOM 845 N N . ASN A 1 103 ? -2.128 -6.669 0.472 1.00 98.44 103 ASN A N 1
ATOM 846 C CA . ASN A 1 103 ? -2.679 -8.024 0.494 1.00 98.44 103 ASN A CA 1
ATOM 847 C C . ASN A 1 103 ? -1.610 -9.078 0.792 1.00 98.44 103 ASN A C 1
ATOM 849 O O . ASN A 1 103 ? -1.856 -9.975 1.594 1.00 98.44 103 ASN A O 1
ATOM 853 N N . PHE A 1 104 ? -0.418 -8.970 0.198 1.00 98.50 104 PHE A N 1
ATOM 854 C CA . PHE A 1 104 ? 0.718 -9.832 0.519 1.00 98.50 104 PHE A CA 1
ATOM 855 C C . PHE A 1 104 ? 1.034 -9.805 2.021 1.00 98.50 104 PHE A C 1
ATOM 857 O O . PHE A 1 104 ? 1.099 -10.858 2.659 1.00 98.50 104 PHE A O 1
ATOM 864 N N . LEU A 1 105 ? 1.144 -8.614 2.612 1.00 98.44 105 LEU A N 1
ATOM 865 C CA . LEU A 1 105 ? 1.437 -8.468 4.035 1.00 98.44 105 LEU A CA 1
ATOM 866 C C . LEU A 1 105 ? 0.354 -9.112 4.909 1.00 98.44 105 LEU A C 1
ATOM 868 O O . LEU A 1 105 ? 0.671 -9.920 5.782 1.00 98.44 105 LEU A O 1
ATOM 872 N N . ARG A 1 106 ? -0.924 -8.812 4.657 1.00 97.12 106 ARG A N 1
ATOM 873 C CA . ARG A 1 106 ? -2.030 -9.280 5.512 1.00 97.12 106 ARG A CA 1
ATOM 874 C C . ARG A 1 106 ? -2.440 -10.731 5.284 1.00 97.12 106 ARG A C 1
ATOM 876 O O . ARG A 1 106 ? -2.720 -11.437 6.246 1.00 97.12 106 ARG A O 1
ATOM 883 N N . ASN A 1 107 ? -2.503 -11.176 4.034 1.00 96.75 107 ASN A N 1
ATOM 884 C CA . ASN A 1 107 ? -3.135 -12.450 3.675 1.00 96.75 107 ASN A CA 1
ATOM 885 C C . ASN A 1 107 ? -2.121 -13.580 3.470 1.00 96.75 107 ASN A C 1
ATOM 887 O O . ASN A 1 107 ? -2.507 -14.747 3.441 1.00 96.75 107 ASN A O 1
ATOM 891 N N . TYR A 1 108 ? -0.833 -13.245 3.354 1.00 97.19 108 TYR A N 1
ATOM 892 C CA . TYR A 1 108 ? 0.244 -14.214 3.168 1.00 97.19 108 TYR A CA 1
ATOM 893 C C . TYR A 1 108 ? 1.230 -14.133 4.324 1.00 97.19 108 TYR A C 1
ATOM 895 O O . TYR A 1 108 ? 1.323 -15.071 5.118 1.00 97.19 108 TYR A O 1
ATOM 903 N N . LYS A 1 109 ? 1.927 -13.002 4.475 1.00 96.19 109 LYS A N 1
ATOM 904 C CA . LYS A 1 109 ? 3.001 -12.858 5.464 1.00 96.19 109 LYS A CA 1
ATOM 905 C C . LYS A 1 109 ? 2.487 -13.012 6.895 1.00 96.19 109 LYS A C 1
ATOM 907 O O . LYS A 1 109 ? 3.003 -13.864 7.612 1.00 96.19 109 LYS A O 1
ATOM 912 N N . ALA A 1 110 ? 1.404 -12.323 7.260 1.00 94.12 110 ALA A N 1
ATOM 913 C CA . ALA A 1 110 ? 0.799 -12.431 8.592 1.00 94.12 110 ALA A CA 1
ATOM 914 C C . ALA A 1 110 ? 0.261 -13.839 8.929 1.00 94.12 110 ALA A C 1
ATOM 916 O O . ALA A 1 110 ? 0.091 -14.176 10.096 1.00 94.12 110 ALA A O 1
ATOM 917 N N . THR A 1 111 ? 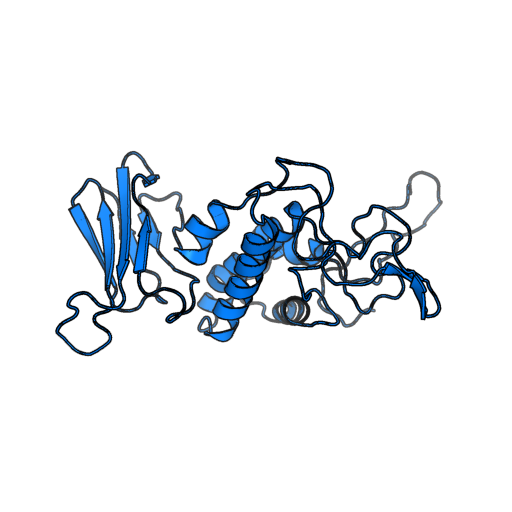-0.012 -14.685 7.926 1.00 92.62 111 THR A N 1
ATOM 918 C CA . THR A 1 111 ? -0.446 -16.079 8.162 1.00 92.62 111 THR A CA 1
ATOM 919 C C . THR A 1 111 ? 0.721 -17.037 8.405 1.00 92.62 111 THR A C 1
ATOM 921 O O . THR A 1 111 ? 0.516 -18.144 8.898 1.00 92.62 111 THR A O 1
ATOM 924 N N . ARG A 1 112 ? 1.940 -16.619 8.045 1.00 93.19 112 ARG A N 1
ATOM 925 C CA . ARG A 1 112 ? 3.179 -17.408 8.119 1.00 93.19 112 ARG A CA 1
ATOM 926 C C . ARG A 1 112 ? 4.143 -16.892 9.193 1.00 93.19 112 ARG A C 1
ATOM 928 O O . ARG A 1 112 ? 5.117 -17.569 9.507 1.00 93.19 112 ARG A O 1
ATOM 935 N N . GLY A 1 113 ? 3.890 -15.704 9.737 1.00 90.62 113 GLY A N 1
ATOM 936 C CA . GLY A 1 113 ? 4.734 -15.014 10.703 1.00 90.62 113 GLY A CA 1
ATOM 937 C C . GLY A 1 113 ? 4.227 -13.595 10.945 1.00 90.62 113 GLY A C 1
ATOM 938 O O . GLY A 1 113 ? 3.033 -13.329 10.838 1.00 90.62 113 GLY A O 1
ATOM 939 N N . GLU A 1 114 ? 5.134 -12.676 11.252 1.00 90.19 114 GLU A N 1
ATOM 940 C CA . GLU A 1 114 ? 4.799 -11.281 11.540 1.00 90.19 114 GLU A CA 1
ATOM 941 C C . GLU A 1 114 ? 5.104 -10.362 10.348 1.00 90.19 114 GLU A C 1
ATOM 943 O O . GLU A 1 114 ? 6.017 -10.607 9.551 1.00 90.19 114 GLU A O 1
ATOM 948 N N . ILE A 1 115 ? 4.329 -9.282 10.230 1.00 97.19 115 ILE A N 1
ATOM 949 C CA . ILE A 1 115 ? 4.638 -8.163 9.335 1.00 97.19 115 ILE A CA 1
ATOM 950 C C . ILE A 1 115 ? 5.677 -7.303 10.055 1.00 97.19 115 ILE A C 1
ATOM 952 O O . ILE A 1 115 ? 5.386 -6.749 11.114 1.00 97.19 115 ILE A O 1
ATOM 956 N N . SER A 1 116 ? 6.876 -7.196 9.491 1.00 96.81 116 SER A N 1
ATOM 957 C CA . SER A 1 116 ? 7.968 -6.427 10.087 1.00 96.81 116 SER A CA 1
ATOM 958 C C . SER A 1 116 ? 7.790 -4.921 9.877 1.00 96.81 116 SER A C 1
ATOM 960 O O . SER A 1 116 ? 7.120 -4.488 8.939 1.00 96.81 116 SER A O 1
ATOM 962 N N . GLU A 1 117 ? 8.460 -4.108 10.697 1.00 97.06 117 GLU A N 1
ATOM 963 C CA . GLU A 1 117 ? 8.489 -2.651 10.500 1.00 97.06 117 GLU A CA 1
ATOM 964 C C . GLU A 1 117 ? 9.065 -2.258 9.133 1.00 97.06 117 GLU A C 1
ATOM 966 O O . GLU A 1 117 ? 8.565 -1.331 8.507 1.00 97.06 117 GLU A O 1
ATOM 971 N N . ALA A 1 118 ? 10.051 -3.000 8.614 1.00 97.81 118 ALA A N 1
ATOM 972 C CA . ALA A 1 118 ? 10.597 -2.757 7.278 1.00 97.81 118 ALA A CA 1
ATOM 973 C C . ALA A 1 118 ? 9.544 -2.964 6.174 1.00 97.81 118 ALA A C 1
ATOM 975 O O . ALA A 1 118 ? 9.503 -2.201 5.212 1.00 97.81 118 ALA A O 1
ATOM 976 N N . ASP A 1 119 ? 8.649 -3.946 6.332 1.00 98.19 119 ASP A N 1
ATOM 977 C CA . ASP A 1 119 ? 7.561 -4.160 5.376 1.00 98.19 119 ASP A CA 1
ATOM 978 C C . ASP A 1 119 ? 6.590 -2.978 5.356 1.00 98.19 119 ASP A C 1
ATOM 980 O O . ASP A 1 119 ? 6.191 -2.509 4.288 1.00 98.19 119 ASP A O 1
ATOM 984 N N . ARG A 1 120 ? 6.215 -2.500 6.548 1.00 98.38 120 ARG A N 1
ATOM 985 C CA . ARG A 1 120 ? 5.322 -1.348 6.729 1.00 98.38 120 ARG A CA 1
ATOM 986 C C . ARG A 1 120 ? 5.960 -0.091 6.161 1.00 98.38 120 ARG A C 1
ATOM 988 O O . ARG A 1 120 ? 5.305 0.647 5.428 1.00 98.38 120 ARG A O 1
ATOM 995 N N . GLN A 1 121 ? 7.244 0.114 6.453 1.00 98.44 121 GLN A N 1
ATOM 996 C CA . GLN A 1 121 ? 8.003 1.260 5.977 1.00 98.44 121 GLN A CA 1
ATOM 997 C C . GLN A 1 121 ? 8.092 1.272 4.451 1.00 98.44 121 GLN A C 1
ATOM 999 O O . GLN A 1 121 ? 7.845 2.311 3.854 1.00 98.44 121 GLN A O 1
ATOM 1004 N N . LEU A 1 122 ? 8.337 0.124 3.809 1.00 98.50 122 LEU A N 1
ATOM 1005 C CA . LEU A 1 122 ? 8.385 0.040 2.348 1.00 98.50 122 LEU A CA 1
ATOM 1006 C C . LEU A 1 122 ? 7.060 0.468 1.700 1.00 98.50 122 LEU A C 1
ATOM 1008 O O . LEU A 1 122 ? 7.054 1.271 0.765 1.00 98.50 122 LEU A O 1
ATOM 1012 N N . LEU A 1 123 ? 5.927 -0.037 2.206 1.00 98.56 123 LEU A N 1
ATOM 1013 C CA . LEU A 1 123 ? 4.611 0.384 1.719 1.00 98.56 123 LEU A CA 1
ATOM 1014 C C . LEU A 1 123 ? 4.406 1.885 1.948 1.00 98.56 123 LEU A C 1
ATOM 1016 O O . LEU A 1 123 ? 4.022 2.606 1.028 1.00 98.56 123 LEU A O 1
ATOM 1020 N N . TYR A 1 124 ? 4.688 2.351 3.165 1.00 98.25 124 TYR A N 1
ATOM 1021 C CA . TYR A 1 124 ? 4.520 3.741 3.565 1.00 98.25 124 TYR A CA 1
ATOM 1022 C C . TYR A 1 124 ? 5.358 4.707 2.720 1.00 98.25 124 TYR A C 1
ATOM 1024 O O . TYR A 1 124 ? 4.843 5.742 2.299 1.00 98.25 124 TYR A O 1
ATOM 1032 N N . ASP A 1 125 ? 6.607 4.364 2.412 1.00 97.75 125 ASP A N 1
ATOM 1033 C CA . ASP A 1 125 ? 7.504 5.175 1.588 1.00 97.75 125 ASP A CA 1
ATOM 1034 C C . ASP A 1 125 ? 6.960 5.320 0.167 1.00 97.75 125 ASP A C 1
ATOM 1036 O O . ASP A 1 125 ? 6.857 6.433 -0.352 1.00 97.75 125 ASP A O 1
ATOM 1040 N N . HIS A 1 126 ? 6.524 4.217 -0.444 1.00 97.56 126 HIS A N 1
ATOM 1041 C CA . HIS A 1 126 ? 5.922 4.247 -1.773 1.00 97.56 126 HIS A CA 1
ATOM 1042 C C . HIS A 1 126 ? 4.618 5.052 -1.817 1.00 97.56 126 HIS A C 1
ATOM 1044 O O . HIS A 1 126 ? 4.419 5.863 -2.727 1.00 97.56 126 HIS A O 1
ATOM 1050 N N . MET A 1 127 ? 3.742 4.879 -0.822 1.00 96.94 127 MET A N 1
ATOM 1051 C CA . MET A 1 127 ? 2.520 5.678 -0.715 1.00 96.94 127 MET A CA 1
ATOM 1052 C C . MET A 1 127 ? 2.838 7.160 -0.491 1.00 96.94 127 MET A C 1
ATOM 1054 O O . MET A 1 127 ? 2.210 8.018 -1.107 1.00 96.94 127 MET A O 1
ATOM 1058 N N . THR A 1 128 ? 3.847 7.472 0.325 1.00 95.44 128 THR A N 1
ATOM 1059 C CA . THR A 1 128 ? 4.303 8.845 0.578 1.00 95.44 128 THR A CA 1
ATOM 1060 C C . THR A 1 128 ? 4.834 9.487 -0.698 1.00 95.44 128 THR A C 1
ATOM 1062 O O . THR A 1 128 ? 4.411 10.586 -1.046 1.00 95.44 128 THR A O 1
ATOM 1065 N N . GLN A 1 129 ? 5.682 8.795 -1.462 1.00 93.50 129 GLN A N 1
ATOM 1066 C CA . GLN A 1 129 ? 6.132 9.277 -2.770 1.00 93.50 129 GLN A CA 1
ATOM 1067 C C . GLN A 1 129 ? 4.945 9.521 -3.715 1.00 93.50 129 GLN A C 1
ATOM 1069 O O . GLN A 1 129 ? 4.918 10.526 -4.424 1.00 93.50 129 GLN A O 1
ATOM 1074 N N . TYR A 1 130 ? 3.931 8.650 -3.706 1.00 92.69 130 TYR A N 1
ATOM 1075 C CA . TYR A 1 130 ? 2.729 8.839 -4.518 1.00 92.69 130 TYR A CA 1
ATOM 1076 C C . TYR A 1 130 ? 1.904 10.065 -4.090 1.00 92.69 130 TYR A C 1
ATOM 1078 O O . TYR A 1 130 ? 1.422 10.811 -4.947 1.00 92.69 130 TYR A O 1
ATOM 1086 N N . VAL A 1 131 ? 1.814 10.352 -2.787 1.00 91.12 131 VAL A N 1
ATOM 1087 C CA . VAL A 1 131 ? 1.250 11.612 -2.267 1.00 91.12 131 VAL A CA 1
ATOM 1088 C C . VAL A 1 131 ? 2.053 12.811 -2.773 1.00 91.12 131 VAL A C 1
ATOM 1090 O O . VAL A 1 131 ? 1.475 13.773 -3.278 1.00 91.12 131 VAL A O 1
ATOM 1093 N N . GLU A 1 132 ? 3.383 12.759 -2.685 1.00 89.38 132 GLU A N 1
ATOM 1094 C CA . GLU A 1 132 ? 4.259 13.848 -3.126 1.00 89.38 132 GLU A CA 1
ATOM 1095 C C . GLU A 1 132 ? 4.105 14.167 -4.624 1.00 89.38 132 GLU A C 1
ATOM 1097 O O . GLU A 1 132 ? 4.186 15.338 -5.004 1.00 89.38 132 GLU A O 1
ATOM 1102 N N . LEU A 1 133 ? 3.832 13.161 -5.468 1.00 86.81 133 LEU A N 1
ATOM 1103 C CA . LEU A 1 133 ? 3.617 13.332 -6.913 1.00 86.81 133 LEU A CA 1
ATOM 1104 C C . LEU A 1 133 ? 2.409 14.217 -7.255 1.00 86.81 133 LEU A C 1
ATOM 1106 O O . LEU A 1 133 ? 2.430 14.900 -8.278 1.00 86.81 133 LEU A O 1
ATOM 1110 N N . HIS A 1 134 ? 1.388 14.277 -6.394 1.00 82.38 134 HIS A N 1
ATOM 1111 C CA . HIS A 1 134 ? 0.235 15.165 -6.598 1.00 82.38 134 HIS A CA 1
ATOM 1112 C C . HIS A 1 134 ? 0.613 16.653 -6.488 1.00 82.38 134 HIS A C 1
ATOM 1114 O O . HIS A 1 134 ? -0.116 17.539 -6.956 1.00 82.38 134 HIS A O 1
ATOM 1120 N N . GLY A 1 135 ? 1.778 16.938 -5.894 1.00 74.19 135 GLY A N 1
ATOM 1121 C CA . GLY A 1 135 ? 2.381 18.258 -5.829 1.00 74.19 135 GLY A CA 1
ATOM 1122 C C . GLY A 1 135 ? 1.472 19.326 -5.214 1.00 74.19 135 GLY A C 1
ATOM 1123 O O . GLY A 1 135 ? 0.478 19.068 -4.537 1.00 74.19 135 GLY A O 1
ATOM 1124 N N . ARG A 1 136 ? 1.809 20.596 -5.463 1.00 63.19 136 ARG A N 1
ATOM 1125 C CA . ARG A 1 136 ? 1.072 21.740 -4.888 1.00 63.19 136 ARG A CA 1
ATOM 1126 C C . ARG A 1 136 ? -0.299 21.966 -5.524 1.00 63.19 136 ARG A C 1
ATOM 1128 O O . ARG A 1 136 ? -1.163 22.548 -4.878 1.00 63.19 136 ARG A O 1
ATOM 1135 N N . ARG A 1 137 ? -0.480 21.549 -6.782 1.00 64.12 137 ARG A N 1
ATOM 1136 C CA . ARG A 1 137 ? -1.750 21.690 -7.511 1.00 64.12 137 ARG A CA 1
ATOM 1137 C C . ARG A 1 137 ? -2.774 20.622 -7.121 1.00 64.12 137 ARG A C 1
ATOM 1139 O O . ARG A 1 137 ? -3.936 20.804 -7.451 1.00 64.12 137 ARG A O 1
ATOM 1146 N N . ARG A 1 138 ? -2.355 19.576 -6.389 1.00 73.50 138 ARG A N 1
ATOM 1147 C CA . ARG A 1 138 ? -3.200 18.455 -5.949 1.00 73.50 138 ARG A CA 1
ATOM 1148 C C . ARG A 1 138 ? -3.989 17.837 -7.106 1.00 73.50 138 ARG A C 1
ATOM 1150 O O . ARG A 1 138 ? -5.173 17.562 -6.970 1.00 73.50 138 ARG A O 1
ATOM 1157 N N . THR A 1 139 ? -3.322 17.657 -8.240 1.00 79.69 139 THR A N 1
ATOM 1158 C CA . THR A 1 139 ? -3.900 17.005 -9.418 1.00 79.69 139 THR A CA 1
ATOM 1159 C C . THR A 1 139 ? -3.256 15.638 -9.597 1.00 79.69 139 THR A C 1
ATOM 1161 O O . THR A 1 139 ? -2.111 15.429 -9.189 1.00 79.69 139 THR A O 1
ATOM 1164 N N . ILE A 1 140 ? -4.005 14.718 -10.189 1.00 87.06 140 ILE A N 1
ATOM 1165 C CA . ILE A 1 140 ? -3.524 13.417 -10.639 1.00 87.06 140 ILE A CA 1
ATOM 1166 C C . ILE A 1 140 ? -3.335 13.481 -12.151 1.00 87.06 140 ILE A C 1
ATOM 1168 O O . ILE A 1 140 ? -4.156 14.067 -12.853 1.00 87.06 140 ILE A O 1
ATOM 1172 N N . GLY A 1 141 ? -2.260 12.896 -12.661 1.00 87.06 141 GLY A N 1
ATOM 1173 C CA . GLY A 1 141 ? -2.046 12.800 -14.097 1.00 87.06 141 GLY A CA 1
ATOM 1174 C C . GLY A 1 141 ? -1.816 11.376 -14.546 1.00 87.06 141 GLY A C 1
ATOM 1175 O O . GLY A 1 141 ? -1.899 10.426 -13.775 1.00 87.06 141 GLY A O 1
ATOM 1176 N N . GLU A 1 142 ? -1.558 11.227 -15.832 1.00 88.62 142 GLU A N 1
ATOM 1177 C CA . GLU A 1 142 ? -1.573 9.918 -16.468 1.00 88.62 142 GLU A CA 1
ATOM 1178 C C . GLU A 1 142 ? -0.321 9.079 -16.184 1.00 88.62 142 GLU A C 1
ATOM 1180 O O . GLU A 1 142 ? -0.411 7.878 -15.947 1.00 88.62 142 GLU A O 1
ATOM 1185 N N . TRP A 1 143 ? 0.845 9.721 -16.161 1.00 89.25 143 TRP A N 1
ATOM 1186 C CA . TRP A 1 143 ? 2.145 9.098 -15.915 1.00 89.25 143 TRP A CA 1
ATOM 1187 C C . TRP A 1 143 ? 3.103 10.115 -15.285 1.00 89.25 143 TRP A C 1
ATOM 1189 O O . TRP A 1 143 ? 2.847 11.321 -15.293 1.00 89.25 143 TRP A O 1
ATOM 1199 N N . TYR A 1 144 ? 4.226 9.636 -14.758 1.00 86.94 144 TYR A N 1
ATOM 1200 C CA . TYR A 1 144 ? 5.332 10.454 -14.256 1.00 86.94 144 TYR A CA 1
ATOM 1201 C C . TYR A 1 144 ? 6.683 9.804 -14.594 1.00 86.94 144 TYR A C 1
ATOM 1203 O O . TYR A 1 144 ? 6.759 8.613 -14.916 1.00 86.94 144 TYR A O 1
ATOM 1211 N N . LEU A 1 145 ? 7.769 10.582 -14.545 1.00 87.12 145 LEU A N 1
ATOM 1212 C CA . LEU A 1 145 ? 9.120 10.025 -14.629 1.00 87.12 145 LEU A CA 1
ATOM 1213 C C . LEU A 1 145 ? 9.572 9.630 -13.221 1.00 87.12 145 LEU A C 1
ATOM 1215 O O . LEU A 1 145 ? 9.654 10.492 -12.345 1.00 87.12 145 LEU A O 1
ATOM 1219 N N . PRO A 1 146 ? 9.892 8.350 -12.981 1.00 88.00 146 PRO A N 1
ATOM 1220 C CA . PRO A 1 146 ? 10.192 7.888 -11.634 1.00 88.00 146 PRO A CA 1
ATOM 1221 C C . PRO A 1 146 ? 11.613 8.272 -11.175 1.00 88.00 146 PRO A C 1
ATOM 1223 O O . PRO A 1 146 ? 11.969 8.094 -10.015 1.00 88.00 146 PRO A O 1
ATOM 1226 N N . ARG A 1 147 ? 12.434 8.848 -12.063 1.00 83.56 147 ARG A N 1
ATOM 1227 C CA . ARG A 1 147 ? 13.788 9.346 -11.781 1.00 83.56 147 ARG A CA 1
ATOM 1228 C C . ARG A 1 147 ? 14.137 10.537 -12.674 1.00 83.56 147 ARG A C 1
ATOM 1230 O O . ARG A 1 147 ? 13.554 10.695 -13.744 1.00 83.56 147 ARG A O 1
ATOM 1237 N N . THR A 1 148 ? 15.102 11.355 -12.250 1.00 74.94 148 THR A N 1
ATOM 1238 C CA . THR A 1 148 ? 15.664 12.427 -13.087 1.00 74.94 148 THR A CA 1
ATOM 1239 C C . THR A 1 148 ? 16.532 11.852 -14.214 1.00 74.94 148 THR A C 1
ATOM 1241 O O . THR A 1 148 ? 17.162 10.806 -14.06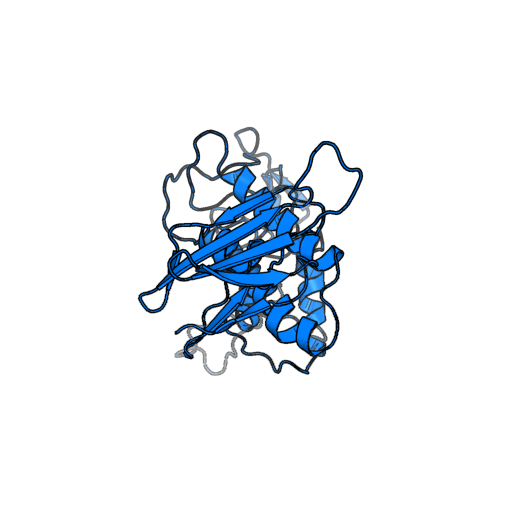0 1.00 74.94 148 THR A O 1
ATOM 1244 N N . GLY A 1 149 ? 16.591 12.564 -15.342 1.00 61.38 149 GLY A N 1
ATOM 1245 C CA . GLY A 1 149 ? 17.354 12.175 -16.534 1.00 61.38 149 GLY A CA 1
ATOM 1246 C C . GLY A 1 149 ? 16.448 11.907 -17.737 1.00 61.38 149 GLY A C 1
ATOM 1247 O O . GLY A 1 149 ? 15.234 11.775 -17.588 1.00 61.38 149 GLY A O 1
ATOM 1248 N N . GLY A 1 150 ? 17.017 11.886 -18.943 1.00 54.12 150 GLY A N 1
ATOM 1249 C CA . GLY A 1 150 ? 16.292 11.392 -20.112 1.00 54.12 150 GLY A CA 1
ATOM 1250 C C . GLY A 1 150 ? 16.635 9.936 -20.422 1.00 54.12 150 GLY A C 1
ATOM 1251 O O . GLY A 1 150 ? 17.180 9.213 -19.591 1.00 54.12 150 GLY A O 1
ATOM 1252 N N . TYR A 1 151 ? 16.194 9.487 -21.590 1.00 53.47 151 TYR A N 1
ATOM 1253 C CA . TYR A 1 151 ? 16.151 8.079 -21.976 1.00 53.47 151 TYR A CA 1
ATOM 1254 C C . TYR A 1 151 ? 17.540 7.433 -22.035 1.00 53.47 151 TYR A C 1
ATOM 1256 O O . TYR A 1 151 ? 18.501 8.074 -22.461 1.00 53.47 151 TYR A O 1
ATOM 1264 N N . ARG A 1 152 ? 17.629 6.151 -21.659 1.00 51.38 152 ARG A N 1
ATOM 1265 C CA . ARG A 1 152 ? 18.802 5.317 -21.931 1.00 51.38 152 ARG A CA 1
ATOM 1266 C C . ARG A 1 152 ? 18.587 4.667 -23.294 1.00 51.38 152 ARG A C 1
ATOM 1268 O O . ARG A 1 152 ? 17.635 3.912 -23.460 1.00 51.38 152 ARG A O 1
ATOM 1275 N N . MET A 1 153 ? 19.424 4.993 -24.277 1.00 45.50 153 MET A N 1
ATOM 1276 C CA . MET A 1 153 ? 19.399 4.271 -25.554 1.00 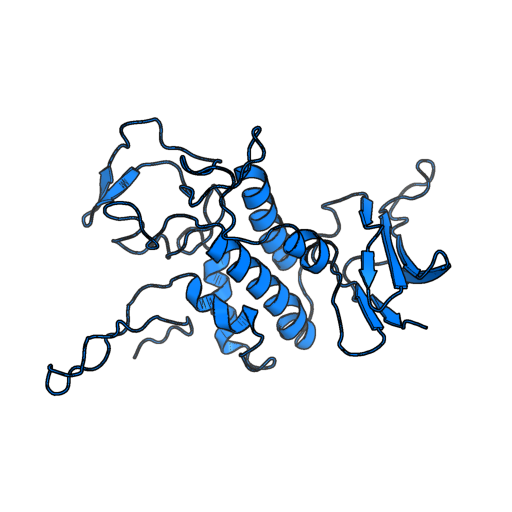45.50 153 MET A CA 1
ATOM 1277 C C . MET A 1 153 ? 20.043 2.887 -25.375 1.00 45.50 153 MET A C 1
ATOM 1279 O O . MET A 1 153 ? 20.988 2.761 -24.581 1.00 45.50 153 MET A O 1
ATOM 1283 N N . PRO A 1 154 ? 19.627 1.871 -26.151 1.00 46.28 154 PRO A N 1
ATOM 1284 C CA . PRO A 1 154 ? 20.356 0.615 -26.256 1.00 46.28 154 PRO A CA 1
ATOM 1285 C C . PRO A 1 154 ? 21.807 0.924 -26.636 1.00 46.28 154 PRO A C 1
ATOM 1287 O O . PRO A 1 154 ? 22.066 1.593 -27.637 1.00 46.28 154 PRO A O 1
ATOM 1290 N N . GLY A 1 155 ? 22.761 0.510 -25.799 1.00 53.22 155 GLY A N 1
ATOM 1291 C CA . GLY A 1 155 ? 24.180 0.860 -25.962 1.00 53.22 155 GLY A CA 1
ATOM 1292 C C . GLY A 1 155 ? 24.700 2.000 -25.073 1.00 53.22 155 GLY A C 1
ATOM 1293 O O . GLY A 1 155 ? 25.862 2.373 -25.206 1.00 53.22 155 GLY A O 1
ATOM 1294 N N . GLY A 1 156 ? 23.902 2.514 -24.129 1.00 42.78 156 GLY A N 1
ATOM 1295 C CA . GLY A 1 156 ? 24.417 3.267 -22.974 1.00 42.78 156 GLY A CA 1
ATOM 1296 C C . GLY A 1 156 ? 24.640 4.769 -23.177 1.00 42.78 156 GLY A C 1
ATOM 1297 O O . GLY A 1 156 ? 25.447 5.355 -22.461 1.00 42.78 156 GLY A O 1
ATOM 1298 N N . GLY A 1 157 ? 23.940 5.396 -24.124 1.00 43.75 157 GLY A N 1
ATOM 1299 C CA . GLY A 1 157 ? 23.931 6.856 -24.259 1.00 43.75 157 GLY A CA 1
ATOM 1300 C C . GLY A 1 157 ? 22.831 7.508 -23.419 1.00 43.75 157 GLY A C 1
ATOM 1301 O O . GLY A 1 157 ? 21.677 7.079 -23.493 1.00 43.75 157 GLY A O 1
ATOM 1302 N N . ASP A 1 158 ? 23.181 8.558 -22.673 1.00 44.94 158 ASP A N 1
ATOM 1303 C CA . ASP A 1 158 ? 22.218 9.441 -22.009 1.00 44.94 158 ASP A CA 1
ATOM 1304 C C . ASP A 1 158 ? 21.547 10.356 -23.043 1.00 44.94 158 ASP A C 1
ATOM 1306 O O . ASP A 1 158 ? 22.216 11.109 -23.755 1.00 44.94 158 ASP A O 1
ATOM 1310 N N . VAL A 1 159 ? 20.215 10.346 -23.110 1.00 42.88 159 VAL A N 1
ATOM 1311 C CA . VAL A 1 159 ? 19.449 11.380 -23.818 1.00 42.88 159 VAL A CA 1
ATOM 1312 C C . VAL A 1 159 ? 19.092 12.476 -22.819 1.00 42.88 159 VAL A C 1
ATOM 1314 O O . VAL A 1 159 ? 18.552 12.199 -21.755 1.00 42.88 159 VAL A O 1
ATOM 1317 N N . VAL A 1 160 ? 19.363 13.740 -23.144 1.00 41.09 160 VAL A N 1
ATOM 1318 C CA . VAL A 1 160 ? 18.913 14.893 -22.348 1.00 41.09 160 VAL A CA 1
ATOM 1319 C C . VAL A 1 160 ? 17.523 15.298 -22.841 1.00 41.09 160 VAL A C 1
ATOM 1321 O O . VAL A 1 160 ? 17.347 15.573 -24.027 1.00 41.09 160 VAL A O 1
ATOM 1324 N N . GLN A 1 161 ? 16.519 15.331 -21.958 1.00 44.09 161 GLN A N 1
ATOM 1325 C CA . GLN A 1 161 ? 15.220 15.909 -22.315 1.00 44.09 161 GLN A CA 1
ATOM 1326 C C . GLN A 1 161 ? 15.360 17.418 -22.564 1.00 44.09 161 GLN A C 1
ATOM 1328 O O . GLN A 1 161 ? 16.081 18.113 -21.854 1.00 44.09 161 GLN A O 1
ATOM 1333 N N . SER A 1 162 ? 14.633 17.941 -23.555 1.00 37.12 162 SER A N 1
ATOM 1334 C CA . SER A 1 162 ? 14.638 19.361 -23.947 1.00 37.12 162 SER A CA 1
ATOM 1335 C C . SER A 1 162 ? 14.003 20.314 -22.918 1.00 37.12 162 SER A C 1
ATOM 1337 O O . SER A 1 162 ? 13.919 21.514 -23.156 1.00 37.12 162 SER A O 1
ATOM 1339 N N . HIS A 1 163 ? 13.569 19.796 -21.772 1.00 45.81 163 HIS A N 1
ATOM 1340 C CA . HIS A 1 163 ? 13.138 20.541 -20.595 1.00 45.81 163 HIS A CA 1
ATOM 1341 C C . HIS A 1 163 ? 13.835 19.905 -19.383 1.00 45.81 163 HIS A C 1
ATOM 1343 O O . HIS A 1 163 ? 13.996 18.683 -19.401 1.00 45.81 163 HIS A O 1
ATOM 1349 N N . PRO A 1 164 ? 14.264 20.664 -18.351 1.00 46.81 164 PRO A N 1
ATOM 1350 C CA . PRO A 1 164 ? 14.816 20.078 -17.126 1.00 46.81 164 PRO A CA 1
ATOM 1351 C C . PRO A 1 164 ? 13.856 18.985 -16.641 1.00 46.81 164 PRO A C 1
ATOM 1353 O O . PRO A 1 164 ? 12.713 19.282 -16.301 1.00 46.81 164 PRO A O 1
ATOM 1356 N N . ALA A 1 165 ? 14.293 17.727 -16.763 1.00 50.22 165 ALA A N 1
ATOM 1357 C CA . ALA A 1 165 ? 13.427 16.552 -16.783 1.00 50.22 165 ALA A CA 1
ATOM 1358 C C . ALA A 1 165 ? 12.504 16.538 -15.559 1.00 50.22 165 ALA A C 1
ATOM 1360 O O . ALA A 1 165 ? 12.974 16.619 -14.423 1.00 50.22 165 ALA A O 1
ATOM 1361 N N . MET A 1 166 ? 11.198 16.478 -15.807 1.00 53.97 166 MET A N 1
ATOM 1362 C CA . MET A 1 166 ? 10.159 16.531 -14.779 1.00 53.97 166 MET A CA 1
ATOM 1363 C C . MET A 1 166 ? 10.377 15.404 -13.753 1.00 53.97 166 MET A C 1
ATOM 1365 O O . MET A 1 166 ? 10.192 14.237 -14.076 1.00 53.97 166 MET A O 1
ATOM 1369 N N . GLY A 1 167 ? 10.815 15.762 -12.539 1.00 58.91 167 GLY A N 1
ATOM 1370 C CA . GLY A 1 167 ? 10.750 14.928 -11.329 1.00 58.91 167 GLY A CA 1
ATOM 1371 C C . GLY A 1 167 ? 9.383 15.051 -10.641 1.00 58.91 167 GLY A C 1
ATOM 1372 O O . GLY A 1 167 ? 8.426 15.413 -11.314 1.00 58.91 167 GLY A O 1
ATOM 1373 N N . LYS A 1 168 ? 9.314 14.783 -9.318 1.00 62.97 168 LYS A N 1
ATOM 1374 C CA . LYS A 1 168 ? 8.128 14.804 -8.411 1.00 62.97 168 LYS A CA 1
ATOM 1375 C C . LYS A 1 168 ? 6.864 15.528 -8.948 1.00 62.97 168 LYS A C 1
ATOM 1377 O O . LYS A 1 168 ? 6.539 16.628 -8.498 1.00 62.97 168 LYS A O 1
ATOM 1382 N N . GLY A 1 169 ? 6.153 14.921 -9.896 1.00 68.94 169 GLY A N 1
ATOM 1383 C CA . GLY A 1 169 ? 4.991 15.513 -10.553 1.00 68.94 169 GLY A CA 1
ATOM 1384 C C . GLY A 1 169 ? 4.508 14.679 -11.737 1.00 68.94 169 GLY A C 1
ATOM 1385 O O . GLY A 1 169 ? 5.293 13.983 -12.382 1.00 68.94 169 GLY A O 1
ATOM 1386 N N . PHE A 1 170 ? 3.208 14.741 -12.015 1.00 78.88 170 PHE A N 1
ATOM 1387 C CA . PHE A 1 170 ? 2.618 14.074 -13.173 1.00 78.88 170 PHE A CA 1
ATOM 1388 C C . PHE A 1 170 ? 2.851 14.851 -14.477 1.00 78.88 170 PHE A C 1
ATOM 1390 O O . PHE A 1 170 ? 3.135 16.051 -14.461 1.00 78.88 170 PHE A O 1
ATOM 1397 N N . GLY A 1 171 ? 2.742 14.143 -15.606 1.00 70.00 171 GLY A N 1
ATOM 1398 C CA . GLY A 1 171 ? 2.742 14.727 -16.948 1.00 70.00 171 GLY A CA 1
ATOM 1399 C C . GLY A 1 171 ? 1.559 15.675 -17.195 1.00 70.00 171 GLY A C 1
ATOM 1400 O O . GLY A 1 171 ? 0.763 15.955 -16.306 1.00 70.00 171 GLY A O 1
ATOM 1401 N N . ASP A 1 172 ? 1.432 16.168 -18.427 1.00 69.81 172 ASP A N 1
ATOM 1402 C CA . ASP A 1 172 ? 0.573 17.326 -18.735 1.00 69.81 172 ASP A CA 1
ATOM 1403 C C . ASP A 1 172 ? -0.944 17.087 -18.604 1.00 69.81 172 ASP A C 1
ATOM 1405 O O . ASP A 1 172 ? -1.717 18.049 -18.561 1.00 69.81 172 ASP A O 1
ATOM 1409 N N . VAL A 1 173 ? -1.387 15.828 -18.525 1.00 79.12 173 VAL A N 1
ATOM 1410 C CA . VAL A 1 173 ? -2.800 15.487 -18.301 1.00 79.12 173 VAL A CA 1
ATOM 1411 C C . VAL A 1 173 ? -3.144 15.706 -16.830 1.00 79.12 173 VAL A C 1
ATOM 1413 O O . VAL A 1 173 ? -2.482 15.157 -15.954 1.00 79.12 173 VAL A O 1
ATOM 1416 N N . GLN A 1 174 ? -4.192 16.485 -16.570 1.00 83.06 174 GLN A N 1
ATOM 1417 C CA . GLN A 1 174 ? -4.689 16.787 -15.227 1.00 83.06 174 GLN A CA 1
ATOM 1418 C C . GLN A 1 174 ? -6.002 16.054 -14.957 1.00 83.06 174 GLN A C 1
ATOM 1420 O O . GLN A 1 174 ? -6.774 15.785 -15.877 1.00 83.06 174 GLN A O 1
ATOM 1425 N N . ASP A 1 175 ? -6.235 15.761 -13.682 1.00 88.38 175 ASP A N 1
ATOM 1426 C CA . ASP A 1 175 ? -7.441 15.138 -13.132 1.00 88.38 175 ASP A CA 1
ATOM 1427 C C . ASP A 1 175 ? -7.803 13.804 -13.813 1.00 88.38 175 ASP A C 1
ATOM 1429 O O . ASP A 1 175 ? -8.968 13.461 -14.020 1.00 88.38 175 ASP A O 1
ATOM 1433 N N . TYR A 1 176 ? -6.770 13.036 -14.171 1.00 90.31 176 TYR A N 1
ATOM 1434 C CA . TYR A 1 176 ? -6.910 11.776 -14.891 1.00 90.31 176 TYR A CA 1
ATOM 1435 C C . TYR A 1 176 ? -7.392 10.639 -13.986 1.00 90.31 176 TYR A C 1
ATOM 1437 O O . TYR A 1 176 ? -6.644 10.109 -13.161 1.00 90.31 176 TYR A O 1
ATOM 1445 N N . PHE A 1 177 ? -8.651 10.231 -14.153 1.00 92.38 177 PHE A N 1
ATOM 1446 C CA . PHE A 1 177 ? -9.257 9.197 -13.320 1.00 92.38 177 PHE A CA 1
ATOM 1447 C C . PHE A 1 177 ? -8.981 7.783 -13.852 1.00 92.38 177 PHE A C 1
ATOM 1449 O O . PHE A 1 177 ? -9.833 7.146 -14.467 1.00 92.38 177 PHE A O 1
ATOM 1456 N N . HIS A 1 178 ? -7.760 7.305 -13.613 1.00 94.44 178 HIS A N 1
ATOM 1457 C CA . HIS A 1 178 ? -7.294 5.976 -14.024 1.00 94.44 178 HIS A CA 1
ATOM 1458 C C . HIS A 1 178 ? -6.576 5.234 -12.884 1.00 94.44 178 HIS A C 1
ATOM 1460 O O . HIS A 1 178 ? -5.794 4.322 -13.107 1.00 94.44 178 HIS A O 1
ATOM 1466 N N . SER A 1 179 ? -6.791 5.640 -11.639 1.00 95.31 179 SER A N 1
ATOM 1467 C CA . SER A 1 179 ? -6.145 5.040 -10.473 1.00 95.31 179 SER A CA 1
ATOM 1468 C C . SER A 1 179 ? -6.985 5.251 -9.229 1.00 95.31 179 SER A C 1
ATOM 1470 O O . SER A 1 179 ? -7.859 6.122 -9.194 1.00 95.31 179 SER A O 1
ATOM 1472 N N . THR A 1 180 ? -6.686 4.481 -8.190 1.00 94.81 180 THR A N 1
ATOM 1473 C CA . THR A 1 180 ? -7.231 4.704 -6.853 1.00 94.81 180 THR A CA 1
ATOM 1474 C C . THR A 1 180 ? -6.203 5.408 -5.958 1.00 94.81 180 THR A C 1
ATOM 1476 O O . THR A 1 180 ? -5.033 5.579 -6.328 1.00 94.81 180 THR A O 1
ATOM 1479 N N . PHE A 1 181 ? -6.675 5.932 -4.827 1.00 92.38 181 PHE A N 1
ATOM 1480 C CA . PHE A 1 181 ? -5.850 6.610 -3.824 1.00 92.38 181 PHE A CA 1
ATOM 1481 C C . PHE A 1 181 ? -6.504 6.591 -2.428 1.00 92.38 181 PHE A C 1
ATOM 1483 O O . PHE A 1 181 ? -5.824 6.224 -1.472 1.00 92.38 181 PHE A O 1
ATOM 1490 N N . PRO A 1 182 ? -7.801 6.940 -2.246 1.00 94.25 182 PRO A N 1
ATOM 1491 C CA . PRO A 1 182 ? -8.398 6.946 -0.904 1.00 94.25 182 PRO A CA 1
ATOM 1492 C C . PRO A 1 182 ? -8.483 5.558 -0.258 1.00 94.25 182 PRO A C 1
ATOM 1494 O O . PRO A 1 182 ? -8.362 5.440 0.957 1.00 94.25 182 PRO A O 1
ATOM 1497 N N . ASP A 1 183 ? -8.661 4.512 -1.062 1.00 95.62 183 ASP A N 1
ATOM 1498 C CA . ASP A 1 183 ? -8.648 3.110 -0.635 1.00 95.62 183 ASP A CA 1
ATOM 1499 C C . ASP A 1 183 ? -7.312 2.716 0.007 1.00 95.62 183 ASP A C 1
ATOM 1501 O O . ASP A 1 183 ? -7.303 2.065 1.044 1.00 95.62 183 ASP A O 1
ATOM 1505 N N . MET A 1 184 ? -6.187 3.184 -0.531 1.00 94.94 184 MET A N 1
ATOM 1506 C CA . MET A 1 184 ? -4.866 2.955 0.053 1.00 94.94 184 MET A CA 1
ATOM 1507 C C . MET A 1 184 ? -4.741 3.569 1.456 1.00 94.94 184 MET A C 1
ATOM 1509 O O . MET A 1 184 ? -4.084 3.013 2.334 1.00 94.94 184 MET A O 1
ATOM 1513 N N . LEU A 1 185 ? -5.387 4.711 1.705 1.00 95.56 185 LEU A N 1
ATOM 1514 C CA . LEU A 1 185 ? -5.409 5.319 3.037 1.00 95.56 185 LEU A CA 1
ATOM 1515 C C . LEU A 1 185 ? -6.362 4.574 3.974 1.00 95.56 185 LEU A C 1
ATOM 1517 O O . LEU A 1 185 ? -5.969 4.217 5.081 1.00 95.56 185 LEU A O 1
ATOM 1521 N N . ILE A 1 186 ? -7.601 4.349 3.535 1.00 98.06 186 ILE A N 1
ATOM 1522 C CA . ILE A 1 186 ? -8.681 3.788 4.357 1.00 98.06 186 ILE A CA 1
ATOM 1523 C C . ILE A 1 186 ? -8.446 2.303 4.624 1.00 98.06 186 ILE A C 1
ATOM 1525 O O . ILE A 1 186 ? -8.434 1.866 5.775 1.00 98.06 186 ILE A O 1
ATOM 1529 N N . GLU A 1 187 ? -8.254 1.524 3.565 1.00 97.94 187 GLU A N 1
ATOM 1530 C CA . GLU A 1 187 ? -8.130 0.079 3.664 1.00 97.94 187 GLU A CA 1
ATOM 1531 C C . GLU A 1 187 ? -6.716 -0.344 4.031 1.00 97.94 187 GLU A C 1
ATOM 1533 O O . GLU A 1 187 ? -6.556 -1.315 4.763 1.00 97.94 187 GLU A O 1
ATOM 1538 N N . ASP A 1 188 ? -5.683 0.365 3.569 1.00 97.56 188 ASP A N 1
ATOM 1539 C CA . ASP A 1 188 ? -4.311 -0.122 3.713 1.00 97.56 188 ASP A CA 1
ATOM 1540 C C . ASP A 1 188 ? -3.548 0.551 4.855 1.00 97.56 188 ASP A C 1
ATOM 1542 O O . ASP A 1 188 ? -3.199 -0.139 5.809 1.00 97.56 188 ASP A O 1
ATOM 1546 N N . LEU A 1 189 ? -3.346 1.866 4.856 1.00 97.81 189 LEU A N 1
ATOM 1547 C CA . LEU A 1 189 ? -2.651 2.524 5.968 1.00 97.81 189 LEU A CA 1
ATOM 1548 C C . LEU A 1 189 ? -3.458 2.446 7.274 1.00 97.81 189 LEU A C 1
ATOM 1550 O O . LEU A 1 189 ? -2.989 1.847 8.244 1.00 97.81 189 LEU A O 1
ATOM 1554 N N . ILE A 1 190 ? -4.685 2.972 7.290 1.00 98.00 190 ILE A N 1
ATOM 1555 C CA . ILE A 1 190 ? -5.588 2.922 8.454 1.00 98.00 190 ILE A CA 1
ATOM 1556 C C . ILE A 1 190 ? -6.068 1.493 8.713 1.00 98.00 190 ILE A C 1
ATOM 1558 O O . ILE A 1 190 ? -6.265 1.097 9.860 1.00 98.00 190 ILE A O 1
ATOM 1562 N N . GLY A 1 191 ? -6.208 0.686 7.663 1.00 97.88 191 GLY A N 1
ATOM 1563 C CA . GLY A 1 191 ? -6.393 -0.748 7.820 1.00 97.88 191 GLY A CA 1
ATOM 1564 C C . GLY A 1 191 ? -7.832 -1.231 7.904 1.00 97.88 191 GLY A C 1
ATOM 1565 O O . GLY A 1 191 ? -8.038 -2.327 8.417 1.00 97.88 191 GLY A O 1
ATOM 1566 N N . PHE A 1 192 ? -8.830 -0.469 7.453 1.00 98.50 192 PHE A N 1
ATOM 1567 C CA . PHE A 1 192 ? -10.214 -0.945 7.442 1.00 98.50 192 PHE A CA 1
ATOM 1568 C C . PHE A 1 192 ? -10.398 -2.070 6.412 1.00 98.50 192 PHE A C 1
ATOM 1570 O O . PHE A 1 192 ? -10.263 -1.865 5.212 1.00 98.50 192 PHE A O 1
ATOM 1577 N N . GLN A 1 193 ? -10.713 -3.275 6.872 1.00 98.06 193 GLN A N 1
ATOM 1578 C CA . GLN A 1 193 ? -10.902 -4.463 6.046 1.00 98.06 193 GLN A CA 1
ATOM 1579 C C . GLN A 1 193 ? -12.359 -4.916 6.125 1.00 98.06 193 GLN A C 1
ATOM 1581 O O . GLN A 1 193 ? -12.828 -5.397 7.165 1.00 98.06 193 GLN A O 1
ATOM 1586 N N . ALA A 1 194 ? -13.064 -4.770 5.006 1.00 97.19 194 ALA A N 1
ATOM 1587 C CA . ALA A 1 194 ? -14.436 -5.226 4.854 1.00 97.19 194 ALA A CA 1
ATOM 1588 C C . ALA A 1 194 ? -14.544 -6.762 4.910 1.00 97.19 194 ALA A C 1
ATOM 1590 O O . ALA A 1 194 ? -13.594 -7.509 4.678 1.00 97.19 194 ALA A O 1
ATOM 1591 N N . SER A 1 195 ? -15.743 -7.251 5.206 1.00 96.69 195 SER A N 1
ATOM 1592 C CA . SER A 1 195 ? -16.086 -8.666 5.270 1.00 96.69 195 SER A CA 1
ATOM 1593 C C . SER A 1 195 ? -17.514 -8.869 4.777 1.00 96.69 195 SER A C 1
ATOM 1595 O O . SER A 1 195 ? -18.385 -8.061 5.050 1.00 96.69 195 SER A O 1
ATOM 1597 N N . HIS A 1 196 ? -17.808 -9.998 4.133 1.00 96.31 196 HIS A N 1
ATOM 1598 C CA . HIS A 1 196 ? -19.199 -10.356 3.814 1.00 96.31 196 HIS A CA 1
ATOM 1599 C C . HIS A 1 196 ? -20.048 -10.696 5.052 1.00 96.31 196 HIS A C 1
ATOM 1601 O O . HIS A 1 196 ? -21.264 -10.838 4.961 1.00 96.31 196 HIS A O 1
ATOM 1607 N N . GLN A 1 197 ? -19.414 -10.880 6.209 1.00 96.75 197 GLN A N 1
ATOM 1608 C CA . GLN A 1 197 ? -20.085 -11.127 7.482 1.00 96.75 197 GLN A CA 1
ATOM 1609 C C . GLN A 1 197 ? -20.456 -9.798 8.160 1.00 96.75 197 GLN A C 1
ATOM 1611 O O . GLN A 1 197 ? -19.965 -8.740 7.781 1.00 96.75 197 GLN A O 1
ATOM 1616 N N . LYS A 1 198 ? -21.273 -9.836 9.218 1.00 96.88 198 LYS A N 1
ATOM 1617 C CA . LYS A 1 198 ? -21.579 -8.670 10.071 1.00 96.88 198 LYS A CA 1
ATOM 1618 C C . LYS A 1 198 ? -20.394 -8.268 10.963 1.00 96.88 198 LYS A C 1
ATOM 1620 O O . LYS A 1 198 ? -20.490 -8.228 12.184 1.00 96.88 198 LYS A O 1
ATOM 1625 N N . ARG A 1 199 ? -19.241 -8.026 10.351 1.00 98.19 199 ARG A N 1
ATOM 1626 C CA . ARG A 1 199 ? -18.002 -7.638 11.019 1.00 98.19 199 ARG A CA 1
ATOM 1627 C C . ARG A 1 199 ? -17.095 -6.890 10.056 1.00 98.19 199 ARG A C 1
ATOM 1629 O O . ARG A 1 199 ? -17.288 -6.942 8.843 1.00 98.19 199 ARG A O 1
ATOM 1636 N N . PHE A 1 200 ? -16.064 -6.278 10.604 1.00 98.56 200 PHE A N 1
ATOM 1637 C CA . PHE A 1 200 ? -14.901 -5.805 9.863 1.00 98.56 200 PHE A CA 1
ATOM 1638 C C . PHE A 1 200 ? -13.644 -6.027 10.705 1.00 98.56 200 PHE A C 1
ATOM 1640 O O . PHE A 1 200 ? -13.710 -6.462 11.861 1.00 98.56 200 PHE A O 1
ATOM 1647 N N . THR A 1 201 ? -12.482 -5.766 10.124 1.00 98.50 201 THR A N 1
ATOM 1648 C CA . THR A 1 201 ? -11.209 -5.761 10.848 1.00 98.50 201 THR A CA 1
ATOM 1649 C C . THR A 1 201 ? -10.526 -4.422 10.648 1.00 98.50 201 THR A C 1
ATOM 1651 O O . THR A 1 201 ? -10.553 -3.884 9.550 1.00 98.50 201 THR A O 1
ATOM 1654 N N . VAL A 1 202 ? -9.913 -3.883 11.696 1.00 98.56 202 VAL A N 1
ATOM 1655 C CA . VAL A 1 202 ? -8.960 -2.777 11.589 1.00 98.56 202 VAL A CA 1
ATOM 1656 C C . VAL A 1 202 ? -7.572 -3.381 11.757 1.00 98.56 202 VAL A C 1
ATOM 1658 O O . VAL A 1 202 ? -7.237 -3.855 12.836 1.00 98.56 202 VAL A O 1
ATOM 1661 N N . HIS A 1 203 ? -6.793 -3.444 10.681 1.00 97.75 203 HIS A N 1
ATOM 1662 C CA . HIS A 1 203 ? -5.423 -3.963 10.681 1.00 97.75 203 HIS A CA 1
ATOM 1663 C C . HIS A 1 203 ? -4.497 -2.963 9.975 1.00 97.75 203 HIS A C 1
ATOM 1665 O O . HIS A 1 203 ? -4.215 -3.124 8.779 1.00 97.75 203 HIS A O 1
ATOM 1671 N N . PRO A 1 204 ? -4.079 -1.901 10.684 1.00 97.88 204 PRO A N 1
ATOM 1672 C CA . PRO A 1 204 ? -3.258 -0.832 10.127 1.00 97.88 204 PRO A CA 1
ATOM 1673 C C . PRO A 1 204 ? -1.944 -1.351 9.534 1.00 97.88 204 PRO A C 1
ATOM 1675 O O . PRO A 1 204 ? -1.321 -2.269 10.075 1.00 97.88 204 PRO A O 1
ATOM 1678 N N . LEU A 1 205 ? -1.513 -0.752 8.419 1.00 98.25 205 LEU A N 1
ATOM 1679 C CA . LEU A 1 205 ? -0.175 -0.949 7.839 1.00 98.25 205 LEU A CA 1
ATOM 1680 C C . LEU A 1 205 ? 0.749 0.262 8.011 1.00 98.25 205 LEU A C 1
ATOM 1682 O O . LEU A 1 205 ? 1.878 0.233 7.531 1.00 98.25 205 LEU A O 1
ATOM 1686 N N . ILE A 1 206 ? 0.302 1.295 8.728 1.00 96.75 206 ILE A N 1
ATOM 1687 C CA . ILE A 1 206 ? 1.137 2.440 9.111 1.00 96.75 206 ILE A CA 1
ATOM 1688 C C . ILE A 1 206 ? 2.293 1.957 10.015 1.00 96.75 206 ILE A C 1
ATOM 1690 O O . ILE A 1 206 ? 2.035 1.198 10.954 1.00 96.75 206 ILE A O 1
ATOM 1694 N N . PRO A 1 207 ? 3.550 2.373 9.762 1.00 96.44 207 PRO A N 1
ATOM 1695 C CA . PRO A 1 207 ? 4.663 2.150 10.688 1.00 96.44 207 PRO A CA 1
ATOM 1696 C C . PRO A 1 207 ? 4.377 2.783 12.055 1.00 96.44 207 PRO A C 1
ATOM 1698 O O . PRO A 1 207 ? 3.842 3.892 12.106 1.00 96.44 207 PRO A O 1
ATOM 1701 N N . LYS A 1 208 ? 4.748 2.122 13.161 1.00 89.75 208 LYS A N 1
ATOM 1702 C CA . LYS A 1 208 ? 4.306 2.517 14.519 1.00 89.75 208 LYS A CA 1
ATOM 1703 C C . LYS A 1 208 ? 4.580 3.993 14.854 1.00 89.75 208 LYS A C 1
ATOM 1705 O O . LYS A 1 208 ? 3.764 4.639 15.507 1.00 89.75 208 LYS A O 1
ATOM 1710 N N . ASP A 1 209 ? 5.703 4.525 14.379 1.00 89.62 209 ASP A N 1
ATOM 1711 C CA . ASP A 1 209 ? 6.162 5.887 14.670 1.00 89.62 209 ASP A CA 1
ATOM 1712 C C . ASP A 1 209 ? 5.914 6.896 13.539 1.00 89.62 209 ASP A C 1
ATOM 1714 O O . ASP A 1 209 ? 6.378 8.032 13.621 1.00 89.62 209 ASP A O 1
ATOM 1718 N N . ALA A 1 210 ? 5.193 6.514 12.480 1.00 94.94 210 ALA A N 1
ATOM 1719 C CA . ALA A 1 210 ? 4.939 7.423 11.367 1.00 94.94 210 ALA A CA 1
ATOM 1720 C C . ALA A 1 210 ? 3.988 8.562 11.764 1.00 94.94 210 ALA A C 1
ATOM 1722 O O . ALA A 1 210 ? 4.255 9.715 11.422 1.00 94.94 210 ALA A O 1
ATOM 1723 N N . TRP A 1 211 ? 2.891 8.253 12.470 1.00 95.44 211 TRP A N 1
ATOM 1724 C CA . TRP A 1 211 ? 1.837 9.214 12.821 1.00 95.44 211 TRP A CA 1
ATOM 1725 C C . TRP A 1 211 ? 1.528 9.207 14.322 1.00 95.44 211 TRP A C 1
ATOM 1727 O O . TRP A 1 211 ? 1.206 8.167 14.897 1.00 95.44 211 TRP A O 1
ATOM 1737 N N . ASP A 1 212 ? 1.504 10.394 14.930 1.00 94.00 212 ASP A N 1
ATOM 1738 C CA . ASP A 1 212 ? 1.090 10.559 16.331 1.00 94.00 212 ASP A CA 1
ATOM 1739 C C . ASP A 1 212 ? -0.420 10.364 16.522 1.00 94.00 212 ASP A C 1
ATOM 1741 O O . ASP A 1 212 ? -0.876 10.011 17.611 1.00 94.00 212 ASP A O 1
ATOM 1745 N N . PHE A 1 213 ? -1.219 10.610 15.479 1.00 95.44 213 PHE A N 1
ATOM 1746 C CA . PHE A 1 213 ? -2.661 10.391 15.504 1.00 95.44 213 PHE A CA 1
ATOM 1747 C C . PHE A 1 213 ? -3.251 10.215 14.100 1.00 95.44 213 PHE A C 1
ATOM 1749 O O . PHE A 1 213 ? -2.718 10.734 13.119 1.00 95.44 213 PHE A O 1
ATOM 1756 N N . PHE A 1 214 ? -4.407 9.556 14.020 1.00 97.62 214 PHE A N 1
ATOM 1757 C CA . PHE A 1 214 ? -5.325 9.665 12.886 1.00 97.62 214 PHE A CA 1
ATOM 1758 C C . PHE A 1 214 ? -6.772 9.479 13.334 1.00 97.62 214 PHE A C 1
ATOM 1760 O O . PHE A 1 214 ? -7.041 8.778 14.306 1.00 97.62 214 PHE A O 1
ATOM 1767 N N . TYR A 1 215 ? -7.705 10.066 12.589 1.00 98.00 215 TYR A N 1
ATOM 1768 C CA . TYR A 1 215 ? -9.138 9.853 12.761 1.00 98.00 215 TYR A CA 1
ATOM 1769 C C . TYR A 1 215 ? -9.785 9.601 11.399 1.00 98.00 215 TYR A C 1
ATOM 1771 O O . TYR A 1 215 ? -9.591 10.382 10.467 1.00 98.00 215 TYR A O 1
ATOM 1779 N N . LEU A 1 216 ? -10.555 8.521 11.305 1.00 98.06 216 LEU A N 1
ATOM 1780 C CA . LEU A 1 216 ? -11.446 8.221 10.194 1.00 98.06 216 LEU A CA 1
ATOM 1781 C C . LEU A 1 216 ? -12.871 8.161 10.740 1.00 98.06 216 LEU A C 1
ATOM 1783 O O . LEU A 1 216 ? -13.215 7.210 11.435 1.00 98.06 216 LEU A O 1
ATOM 1787 N N . GLY A 1 217 ? -13.665 9.183 10.438 1.00 96.31 217 GLY A N 1
ATOM 1788 C CA . GLY A 1 217 ? -15.092 9.250 10.755 1.00 96.31 217 GLY A CA 1
ATOM 1789 C C . GLY A 1 217 ? -15.962 9.133 9.507 1.00 96.31 21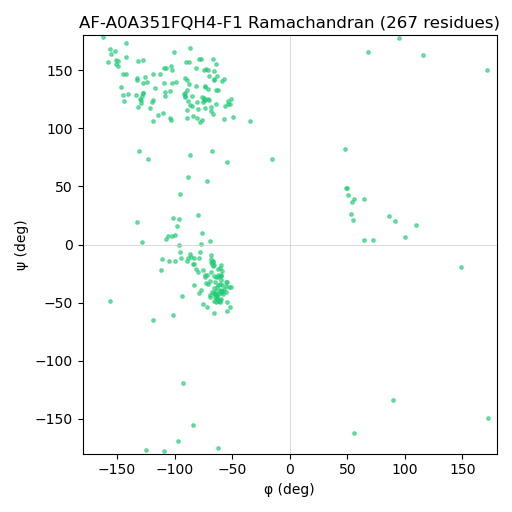7 GLY A C 1
ATOM 1790 O O . GLY A 1 217 ? -15.445 8.972 8.399 1.00 96.31 217 GLY A O 1
ATOM 1791 N N . ASP A 1 218 ? -17.279 9.226 9.698 1.00 94.12 218 ASP A N 1
ATOM 1792 C CA . ASP A 1 218 ? -18.299 9.188 8.639 1.00 94.12 218 ASP A CA 1
ATOM 1793 C C . ASP A 1 218 ? -18.226 7.950 7.718 1.00 94.12 218 ASP A C 1
ATOM 1795 O O . ASP A 1 218 ? -18.750 7.948 6.597 1.00 94.12 218 ASP A O 1
ATOM 1799 N N . LEU A 1 219 ? -17.600 6.859 8.174 1.00 97.31 219 LEU A N 1
ATOM 1800 C CA . LEU A 1 219 ? -17.493 5.637 7.388 1.00 97.31 219 LEU A CA 1
ATOM 1801 C C . LEU A 1 219 ? -18.800 4.849 7.491 1.00 97.31 219 LEU A C 1
ATOM 1803 O O . LEU A 1 219 ? -19.115 4.258 8.524 1.00 97.31 219 LEU A O 1
ATOM 1807 N N . ARG A 1 220 ? -19.565 4.807 6.398 1.00 97.94 220 ARG A N 1
ATOM 1808 C CA . ARG A 1 220 ? -20.771 3.978 6.302 1.00 97.94 220 ARG A CA 1
ATOM 1809 C C . ARG A 1 220 ? -20.430 2.559 5.880 1.00 97.94 220 ARG A C 1
ATOM 1811 O O . ARG A 1 220 ? -19.940 2.335 4.776 1.00 97.94 220 ARG A O 1
ATOM 1818 N N . TYR A 1 221 ? -20.747 1.597 6.739 1.00 98.06 221 TYR A N 1
ATOM 1819 C CA . TYR A 1 221 ? -20.492 0.188 6.478 1.00 98.06 221 TYR A CA 1
ATOM 1820 C C . TYR A 1 221 ? -21.604 -0.688 7.050 1.00 98.06 221 TYR A C 1
ATOM 1822 O O . TYR A 1 221 ? -21.894 -0.636 8.242 1.00 98.06 221 TYR A O 1
ATOM 1830 N N . HIS A 1 222 ? -22.224 -1.499 6.184 1.00 97.38 222 HIS A N 1
ATOM 1831 C CA . HIS A 1 222 ? -23.339 -2.388 6.543 1.00 97.38 222 HIS A CA 1
ATOM 1832 C C . HIS A 1 222 ? -24.451 -1.659 7.327 1.00 97.38 222 HIS A C 1
ATOM 1834 O O . HIS A 1 222 ? -24.879 -2.127 8.374 1.00 97.38 222 HIS A O 1
ATOM 1840 N N . ASP A 1 223 ? -24.882 -0.496 6.826 1.00 97.19 223 ASP A N 1
ATOM 1841 C CA . ASP A 1 223 ? -25.894 0.396 7.425 1.00 97.19 223 ASP A CA 1
ATOM 1842 C C . ASP A 1 223 ? -25.529 1.036 8.779 1.00 97.19 223 ASP A C 1
ATOM 1844 O O . ASP A 1 223 ? -26.307 1.822 9.321 1.00 97.19 223 ASP A O 1
ATOM 1848 N N . HIS A 1 224 ? -24.313 0.806 9.275 1.00 98.19 224 HIS A N 1
ATOM 1849 C CA . HIS A 1 224 ? -23.794 1.412 10.497 1.00 98.19 224 HIS A CA 1
ATOM 1850 C C . HIS A 1 224 ? -22.807 2.543 10.201 1.00 98.19 224 HIS A C 1
ATOM 1852 O O . HIS A 1 224 ? -22.179 2.592 9.138 1.00 98.19 224 HIS A O 1
ATOM 1858 N N . GLU A 1 225 ? -22.696 3.476 11.140 1.00 98.38 225 GLU A N 1
ATOM 1859 C CA . GLU A 1 225 ? -21.647 4.495 11.146 1.00 98.38 225 GLU A CA 1
ATOM 1860 C C . GLU A 1 225 ? -20.448 3.985 11.944 1.00 98.38 225 GLU A C 1
ATOM 1862 O O . GLU A 1 225 ? -20.606 3.536 13.079 1.00 98.38 225 GLU A O 1
ATOM 1867 N N . VAL A 1 226 ? -19.262 4.026 11.338 1.00 98.62 226 VAL A N 1
ATOM 1868 C CA . VAL A 1 226 ? -18.006 3.560 11.927 1.00 98.62 226 VAL A CA 1
ATOM 1869 C C . VAL A 1 226 ? -17.046 4.732 12.076 1.00 98.62 226 VAL A C 1
ATOM 1871 O O . VAL A 1 226 ? -16.835 5.504 11.141 1.00 98.62 226 VAL A O 1
ATOM 1874 N N . GLU A 1 227 ? -16.412 4.814 13.241 1.00 98.62 227 GLU A N 1
ATOM 1875 C CA . GLU A 1 227 ? -15.342 5.770 13.509 1.00 98.62 227 GLU A CA 1
ATOM 1876 C C . GLU A 1 227 ? -14.114 5.039 14.055 1.00 98.62 227 GLU A C 1
ATOM 1878 O O . GLU A 1 227 ? -14.238 4.143 14.893 1.00 98.62 227 GLU A O 1
ATOM 1883 N N . ILE A 1 228 ? -12.925 5.430 13.600 1.00 98.62 228 ILE A N 1
ATOM 1884 C CA . ILE A 1 228 ? -11.641 4.846 13.995 1.00 98.62 228 ILE A CA 1
ATOM 1885 C C . ILE A 1 228 ? -10.700 5.977 14.400 1.00 98.62 228 ILE A C 1
ATOM 1887 O O . ILE A 1 228 ? -10.454 6.892 13.618 1.00 98.62 228 ILE A O 1
ATOM 1891 N N . LEU A 1 229 ? -10.144 5.901 15.606 1.00 98.06 229 LEU A N 1
ATOM 1892 C CA . LEU A 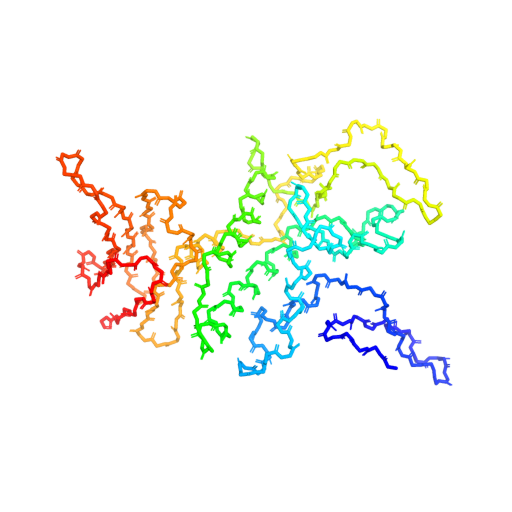1 229 ? -9.187 6.875 16.132 1.00 98.06 229 LEU A CA 1
ATOM 1893 C C . LEU A 1 229 ? -7.962 6.150 16.660 1.00 98.06 229 LEU A C 1
ATOM 1895 O O . LEU A 1 229 ? -8.087 5.320 17.556 1.00 98.06 229 LEU A O 1
ATOM 1899 N N . TRP A 1 230 ? -6.788 6.515 16.169 1.00 97.50 230 TRP A N 1
ATOM 1900 C CA . TRP A 1 230 ? -5.521 6.207 16.818 1.00 97.50 230 TRP A CA 1
ATOM 1901 C C . TRP A 1 230 ? -4.922 7.477 17.392 1.00 97.50 230 TRP A C 1
ATOM 1903 O O . TRP A 1 230 ? -4.919 8.519 16.734 1.00 97.50 230 TRP A O 1
ATOM 1913 N N . LYS A 1 231 ? -4.367 7.376 18.595 1.00 95.00 231 LYS A N 1
ATOM 1914 C CA . LYS A 1 231 ? -3.527 8.422 19.166 1.00 95.00 231 LYS A CA 1
ATOM 1915 C C . LYS A 1 231 ? -2.428 7.777 19.998 1.00 95.00 231 LYS A C 1
ATOM 1917 O O . LYS A 1 231 ? -2.739 6.957 20.864 1.00 95.00 231 LYS A O 1
ATOM 1922 N N . LYS A 1 232 ? -1.185 8.176 19.728 1.00 92.00 232 LYS A N 1
ATOM 1923 C CA . LYS A 1 232 ? 0.020 7.731 20.429 1.00 92.00 232 LYS A CA 1
ATOM 1924 C C . LYS A 1 232 ? 0.013 8.200 21.883 1.00 92.00 232 LYS A C 1
ATOM 1926 O O . LYS A 1 232 ? 0.125 7.380 22.779 1.00 92.00 232 LYS A O 1
ATOM 1931 N N . ASP A 1 233 ? -0.275 9.485 22.114 1.00 90.00 233 ASP A N 1
ATOM 1932 C CA . ASP A 1 233 ? -0.308 10.066 23.464 1.00 90.00 233 ASP A CA 1
ATOM 1933 C C . ASP A 1 233 ? -1.614 10.821 23.747 1.00 90.00 233 ASP A C 1
ATOM 1935 O O . ASP A 1 233 ? -2.026 11.704 22.987 1.00 90.00 233 ASP A O 1
ATOM 1939 N N . TRP A 1 234 ? -2.294 10.511 24.855 1.00 89.50 234 TRP A N 1
ATOM 1940 C CA . TRP A 1 234 ? -3.604 11.089 25.189 1.00 89.50 234 TRP A CA 1
ATOM 1941 C C . TRP A 1 234 ? -3.508 12.314 26.088 1.00 89.50 234 TRP A C 1
ATOM 1943 O O . TRP A 1 234 ? -4.157 13.322 25.795 1.00 89.50 234 TRP A O 1
ATOM 1953 N N . ASP A 1 235 ? -2.670 12.239 27.114 1.00 89.19 235 ASP A N 1
ATOM 1954 C CA . ASP A 1 235 ? -2.382 13.297 28.069 1.00 89.19 235 ASP A CA 1
ATOM 1955 C C . ASP A 1 235 ? -0.960 13.824 27.852 1.00 89.19 235 ASP A C 1
ATOM 1957 O O . ASP A 1 235 ? 0.017 13.121 28.097 1.00 89.19 235 ASP A O 1
ATOM 1961 N N . ALA A 1 236 ? -0.856 15.083 27.417 1.00 85.19 236 ALA A N 1
ATOM 1962 C CA . ALA A 1 236 ? 0.420 15.753 27.162 1.00 85.19 236 ALA A CA 1
ATOM 1963 C C . ALA A 1 236 ? 1.241 16.029 28.438 1.00 85.19 236 ALA A C 1
ATOM 1965 O O . ALA A 1 236 ? 2.380 16.478 28.342 1.00 85.19 236 ALA A O 1
ATOM 1966 N N . THR A 1 237 ? 0.661 15.823 29.625 1.00 88.38 237 THR A N 1
ATOM 1967 C CA . THR A 1 237 ? 1.343 15.986 30.919 1.00 88.38 237 THR A CA 1
ATOM 1968 C C . THR A 1 237 ? 1.911 14.682 31.474 1.00 88.38 237 THR A C 1
ATOM 1970 O O . THR A 1 237 ? 2.614 14.708 32.483 1.00 88.38 237 THR A O 1
ATOM 1973 N N . GLN A 1 238 ? 1.624 13.554 30.824 1.00 86.50 238 GLN A N 1
ATOM 1974 C CA . GLN A 1 238 ? 2.151 12.244 31.183 1.00 86.50 238 GLN A CA 1
ATOM 1975 C C . GLN A 1 238 ? 3.180 11.801 30.143 1.00 86.50 238 GLN A C 1
ATOM 1977 O O . GLN A 1 238 ? 2.927 11.864 28.942 1.00 86.50 238 GLN A O 1
ATOM 1982 N N . ASP A 1 239 ? 4.339 11.344 30.610 1.00 80.00 239 ASP A N 1
ATOM 1983 C CA . ASP A 1 239 ? 5.393 10.839 29.733 1.00 80.00 239 ASP A CA 1
ATOM 1984 C C . ASP A 1 239 ? 4.994 9.487 29.109 1.00 80.00 239 ASP A C 1
ATOM 1986 O O . ASP A 1 239 ? 4.587 8.563 29.818 1.00 80.00 239 ASP A O 1
ATOM 1990 N N . GLY A 1 240 ? 5.210 9.341 27.798 1.00 72.12 240 GLY A N 1
ATOM 1991 C CA . GLY A 1 240 ? 5.281 8.050 27.101 1.00 72.12 240 GLY A CA 1
ATOM 1992 C C . GLY A 1 240 ? 3.998 7.522 26.442 1.00 72.12 240 GLY A C 1
ATOM 1993 O O . GLY A 1 240 ? 2.935 8.118 26.562 1.00 72.12 240 GLY A O 1
ATOM 1994 N N . ASP A 1 241 ? 4.179 6.356 25.795 1.00 73.38 241 ASP A N 1
ATOM 1995 C CA . ASP A 1 241 ? 3.326 5.562 24.879 1.00 73.38 241 ASP A CA 1
ATOM 1996 C C . ASP A 1 241 ? 1.930 5.215 25.448 1.00 73.38 241 ASP A C 1
ATOM 1998 O O . ASP A 1 241 ? 1.636 4.064 25.779 1.00 73.38 241 ASP A O 1
ATOM 2002 N N . GLN A 1 242 ? 1.040 6.208 25.562 1.00 89.69 242 GLN A N 1
ATOM 2003 C CA . GLN A 1 242 ? -0.367 6.035 25.986 1.00 89.69 242 GLN A CA 1
ATOM 2004 C C . GLN A 1 242 ? -1.264 5.521 24.849 1.00 89.69 242 GLN A C 1
ATOM 2006 O O . GLN A 1 242 ? -2.477 5.752 24.832 1.00 89.69 242 GLN A O 1
ATOM 2011 N N . SER A 1 243 ? -0.651 4.839 23.893 1.00 92.94 243 SER A N 1
ATOM 2012 C CA . SER A 1 243 ? -1.202 4.460 22.611 1.00 92.94 243 SER A CA 1
ATOM 2013 C C . SER A 1 243 ? -2.550 3.764 22.732 1.00 92.94 243 SER A C 1
ATOM 2015 O O . SER A 1 243 ? -2.691 2.757 23.430 1.00 92.94 243 SER A O 1
ATOM 2017 N N . LYS A 1 244 ? -3.557 4.297 22.033 1.00 95.50 244 LYS A N 1
ATOM 2018 C CA . LYS A 1 244 ? -4.859 3.635 21.890 1.00 95.50 244 LYS A CA 1
ATOM 2019 C C . LYS A 1 244 ? -5.414 3.803 20.491 1.00 95.50 244 LYS A C 1
ATOM 2021 O O . LYS A 1 244 ? -5.570 4.923 20.000 1.00 95.50 244 LYS A O 1
ATOM 2026 N N . LEU A 1 245 ? -5.806 2.672 19.917 1.00 97.50 245 LEU A N 1
ATOM 2027 C CA . LEU A 1 245 ? -6.763 2.576 18.831 1.00 97.50 245 LEU A CA 1
ATOM 2028 C C . LEU A 1 245 ? -8.140 2.403 19.457 1.00 97.50 245 LEU A C 1
ATOM 2030 O O . LEU A 1 245 ? -8.330 1.520 20.290 1.00 97.50 245 LEU A O 1
ATOM 2034 N N . TYR A 1 246 ? -9.107 3.198 19.036 1.00 98.12 246 TYR A N 1
ATOM 2035 C CA . TYR A 1 246 ? -10.496 3.067 19.432 1.00 98.12 246 TYR A CA 1
ATOM 2036 C C . TYR A 1 246 ? -11.385 2.970 18.202 1.00 98.12 246 TYR A C 1
ATOM 2038 O O . TYR A 1 246 ? -11.138 3.629 17.191 1.00 98.12 246 TYR A O 1
ATOM 2046 N N . VAL A 1 247 ? -12.438 2.162 18.321 1.00 98.62 247 VAL A N 1
ATOM 2047 C CA . VAL A 1 247 ? -13.448 1.997 17.279 1.00 98.62 247 VAL A CA 1
ATOM 2048 C C . VAL A 1 247 ? -14.837 2.213 17.862 1.00 98.62 247 VAL A C 1
ATOM 2050 O O . VAL A 1 247 ? -15.189 1.609 18.885 1.00 98.62 247 VAL A O 1
ATOM 2053 N N . TRP A 1 248 ? -15.631 3.045 17.194 1.00 98.62 248 TRP A N 1
ATOM 2054 C CA . TRP A 1 248 ? -17.039 3.274 17.501 1.00 98.62 248 TRP A CA 1
ATOM 2055 C C . TRP A 1 248 ? -17.927 2.746 16.383 1.00 98.62 248 TRP A C 1
ATOM 2057 O O . TRP A 1 248 ? -17.554 2.774 15.212 1.00 98.62 248 TRP A O 1
ATOM 2067 N N . VAL A 1 249 ? -19.102 2.261 16.780 1.00 98.50 249 VAL A N 1
ATOM 2068 C CA . VAL A 1 249 ? -20.208 1.893 15.896 1.00 98.50 249 VAL A CA 1
ATOM 2069 C C . VAL A 1 249 ? -21.460 2.588 16.423 1.00 98.50 249 VAL A C 1
ATOM 2071 O O . VAL A 1 249 ? -21.811 2.416 17.594 1.00 98.50 249 VAL A O 1
ATOM 2074 N N . ASP A 1 250 ? -22.097 3.407 15.587 1.00 98.00 250 ASP A N 1
ATOM 2075 C CA . ASP A 1 250 ? -23.275 4.224 15.923 1.00 98.00 250 ASP A CA 1
ATOM 2076 C C . ASP A 1 250 ? -23.096 5.033 17.227 1.00 98.00 250 ASP A C 1
ATOM 2078 O O . ASP A 1 250 ? -23.918 4.988 18.151 1.00 98.00 250 ASP A O 1
ATOM 2082 N N . GLY A 1 251 ? -21.956 5.723 17.343 1.00 97.31 251 GLY A N 1
ATOM 2083 C CA . GLY A 1 251 ? -21.603 6.555 18.498 1.00 97.31 251 GLY A CA 1
ATOM 2084 C C . GLY A 1 251 ? -21.246 5.785 19.777 1.00 97.31 251 GLY A C 1
ATOM 2085 O O . GLY A 1 251 ? -20.992 6.398 20.818 1.00 97.31 251 GLY A O 1
ATOM 2086 N N . LYS A 1 252 ? -21.197 4.446 19.747 1.00 98.12 252 LYS A N 1
ATOM 2087 C CA . LYS A 1 252 ? -20.794 3.613 20.893 1.00 98.12 252 LYS A CA 1
ATOM 2088 C C . LYS A 1 252 ? -19.423 3.006 20.657 1.00 98.12 252 LYS A C 1
ATOM 2090 O O . LYS A 1 252 ? -19.210 2.332 19.657 1.00 98.12 252 LYS A O 1
ATOM 2095 N N . ARG A 1 253 ? -18.504 3.173 21.611 1.00 98.00 253 ARG A N 1
ATOM 2096 C CA . ARG A 1 253 ? -17.187 2.527 21.551 1.00 98.00 253 ARG A CA 1
ATOM 2097 C C . ARG A 1 253 ? -17.346 1.016 21.716 1.00 98.00 253 ARG A C 1
ATOM 2099 O O . ARG A 1 253 ? -17.806 0.570 22.766 1.00 98.00 253 ARG A O 1
ATOM 2106 N N . VAL A 1 254 ? -16.948 0.249 20.707 1.00 98.38 254 VAL A N 1
ATOM 2107 C CA . VAL A 1 254 ? -17.127 -1.214 20.662 1.00 98.38 254 VAL A CA 1
ATOM 2108 C C . VAL A 1 254 ? -15.819 -1.992 20.752 1.00 98.38 254 VAL A C 1
ATOM 2110 O O . VAL A 1 254 ? -15.839 -3.155 21.144 1.00 98.38 254 VAL A O 1
ATOM 2113 N N . ALA A 1 255 ? -14.685 -1.371 20.421 1.00 98.06 255 ALA A N 1
ATOM 2114 C CA . ALA A 1 255 ? -13.388 -2.034 20.458 1.00 98.06 255 ALA A CA 1
ATOM 2115 C C . ALA A 1 255 ? -12.245 -1.054 20.745 1.00 98.06 255 ALA A C 1
ATOM 2117 O O . ALA A 1 255 ? -12.376 0.159 20.550 1.00 98.06 255 ALA A O 1
ATOM 2118 N N . GLN A 1 256 ? -11.126 -1.600 21.223 1.00 97.50 256 GLN A N 1
ATOM 2119 C CA . GLN A 1 256 ? -9.890 -0.860 21.449 1.00 97.50 256 GLN A CA 1
ATOM 2120 C C . GLN A 1 256 ? -8.659 -1.765 21.292 1.00 97.50 256 GLN A C 1
ATOM 2122 O O . GLN A 1 256 ? -8.772 -2.974 21.501 1.00 97.50 256 GLN A O 1
ATOM 2127 N N . SER A 1 257 ? -7.504 -1.182 20.976 1.00 96.31 257 SER A N 1
ATOM 2128 C CA . SER A 1 257 ? -6.197 -1.854 20.981 1.00 96.31 257 SER A CA 1
ATOM 2129 C C . SER A 1 257 ? -5.111 -0.914 21.501 1.00 96.31 257 SER A C 1
ATOM 2131 O O 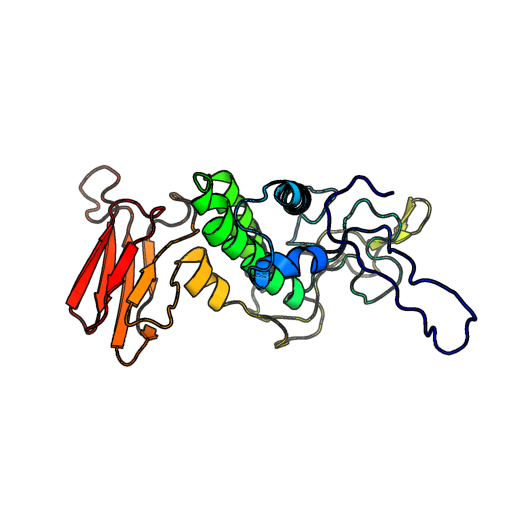. SER A 1 257 ? -5.172 0.288 21.251 1.00 96.31 257 SER A O 1
ATOM 2133 N N . ASP A 1 258 ? -4.118 -1.469 22.188 1.00 93.62 258 ASP A N 1
ATOM 2134 C CA . ASP A 1 258 ? -2.950 -0.738 22.713 1.00 93.62 258 ASP A CA 1
ATOM 2135 C C . ASP A 1 258 ? -1.773 -0.808 21.731 1.00 93.62 258 ASP A C 1
ATOM 2137 O O . ASP A 1 258 ? -0.790 -0.083 21.848 1.00 93.62 258 ASP A O 1
ATOM 2141 N N . ASP A 1 259 ? -1.898 -1.683 20.735 1.00 92.25 259 ASP A N 1
ATOM 2142 C CA . ASP A 1 259 ? -0.930 -1.906 19.678 1.00 92.25 259 ASP A CA 1
ATOM 2143 C C . ASP A 1 259 ? -1.596 -1.606 18.330 1.00 92.25 259 ASP A C 1
ATOM 2145 O O . ASP A 1 259 ? -2.639 -2.178 17.994 1.00 92.25 259 ASP A O 1
ATOM 2149 N N . LEU A 1 260 ? -1.013 -0.674 17.572 1.00 93.44 260 LEU A N 1
ATOM 2150 C CA . LEU A 1 260 ? -1.498 -0.282 16.248 1.00 93.44 260 LEU A CA 1
ATOM 2151 C C . LEU A 1 260 ? -1.309 -1.399 15.214 1.00 93.44 260 LEU A C 1
ATOM 2153 O O . LEU A 1 260 ? -1.995 -1.424 14.198 1.00 93.44 260 LEU A O 1
ATOM 2157 N N . THR A 1 261 ? -0.368 -2.310 15.445 1.00 90.56 261 THR A N 1
ATOM 2158 C CA . THR A 1 261 ? 0.088 -3.270 14.437 1.00 90.56 261 THR A CA 1
ATOM 2159 C C . THR A 1 261 ? -0.718 -4.567 14.422 1.00 90.56 261 THR A C 1
ATOM 2161 O O . THR A 1 261 ? -0.634 -5.316 13.446 1.00 90.56 261 THR A O 1
ATOM 2164 N N . VAL A 1 262 ? -1.523 -4.824 15.460 1.00 92.38 262 VAL A N 1
ATOM 2165 C CA . VAL A 1 262 ? -2.327 -6.046 15.587 1.00 92.38 262 VAL A CA 1
ATOM 2166 C C . VAL A 1 262 ? -3.724 -5.885 14.973 1.00 92.38 262 VAL A C 1
ATOM 2168 O O . VAL A 1 262 ? -4.339 -4.822 15.084 1.00 92.38 262 VAL A O 1
ATOM 2171 N N . PRO A 1 263 ? -4.279 -6.937 14.343 1.00 96.38 263 PRO A N 1
ATOM 2172 C CA . PRO A 1 263 ? -5.624 -6.887 13.783 1.00 96.38 263 PRO A CA 1
ATOM 2173 C C . PRO A 1 263 ? -6.696 -6.837 14.882 1.00 96.38 263 PRO A C 1
ATOM 2175 O O . PRO A 1 263 ? -6.808 -7.742 15.709 1.00 96.38 263 PRO A O 1
ATOM 2178 N N . LEU A 1 264 ? -7.555 -5.819 14.833 1.00 98.12 264 LEU A N 1
ATOM 2179 C CA . LEU A 1 264 ? -8.706 -5.647 15.716 1.00 98.12 264 LEU A CA 1
ATOM 2180 C C . LEU A 1 264 ? -10.002 -6.016 14.982 1.00 98.12 264 LEU A C 1
ATOM 2182 O O . LEU A 1 264 ? -10.467 -5.285 14.108 1.00 98.12 264 LEU A O 1
ATOM 2186 N N . VAL A 1 265 ? -10.600 -7.159 15.322 1.00 98.25 265 VAL A N 1
ATOM 2187 C CA . VAL A 1 265 ? -11.871 -7.609 14.727 1.00 98.25 265 VAL A CA 1
ATOM 2188 C C . VAL A 1 265 ? -13.049 -6.986 15.472 1.00 98.25 265 VAL A C 1
ATOM 2190 O O . VAL A 1 265 ? -13.160 -7.128 16.688 1.00 98.25 265 VAL A O 1
ATOM 2193 N N . VAL A 1 266 ? -13.966 -6.360 14.736 1.00 98.50 266 VAL A N 1
ATOM 2194 C CA . VAL A 1 266 ? -15.152 -5.693 15.286 1.00 98.50 266 VAL A CA 1
ATOM 2195 C C . VAL A 1 266 ? -16.409 -6.354 14.741 1.00 98.50 266 VAL A C 1
ATOM 2197 O O . VAL A 1 266 ? -16.586 -6.451 13.529 1.00 98.50 266 VAL A O 1
ATOM 2200 N N . GLN A 1 267 ? -17.279 -6.817 15.638 1.00 98.00 267 GLN A N 1
ATOM 2201 C CA . GLN A 1 267 ? -18.598 -7.345 15.286 1.00 98.00 267 GLN A CA 1
ATOM 2202 C C . GLN A 1 267 ? -19.612 -6.202 15.230 1.00 98.00 267 GLN A C 1
ATOM 2204 O O . GLN A 1 267 ? -19.603 -5.325 16.095 1.00 98.00 267 GLN A O 1
ATOM 2209 N N . LEU A 1 268 ? -20.479 -6.229 14.224 1.00 97.44 268 LEU A N 1
ATOM 2210 C CA . LEU A 1 268 ? -21.592 -5.295 14.093 1.00 97.44 268 LEU A CA 1
ATOM 2211 C C . LEU A 1 268 ? -22.856 -5.846 14.783 1.00 97.44 268 LEU A C 1
ATOM 2213 O O . LEU A 1 268 ? -22.963 -7.066 14.951 1.00 97.44 268 LEU A O 1
ATOM 2217 N N . PRO A 1 269 ? -23.804 -4.970 15.164 1.00 93.12 269 PRO A N 1
ATOM 2218 C CA . PRO A 1 269 ? -25.111 -5.359 15.700 1.00 93.12 269 PRO A CA 1
ATOM 2219 C C . PRO A 1 269 ? -25.958 -6.317 14.827 1.00 93.12 269 PRO A C 1
ATOM 2221 O O . PRO A 1 269 ? -25.843 -6.367 13.574 1.00 93.12 269 PRO A O 1
#

Secondary structure (DSSP, 8-state):
-----S---EE---TTSSSSPPPEEP-S-BGGGGHHHHTT-S-TT--TTGGGGGGTS-TTTTEETTEE-SB-TTSTTTT-SSSSSSSSB-HHHHHHHHHHHHHIIIIIIHHHSPPPHHHHHHHHHHHHHHHHHTTTTT---S-B-SSSS--B-TTSPBPPPSSS---SS--S--S--SS--HHIIIIIIS-EE--SSSEEEE---S-TTT-SEEEEEEEEETTEEEEEEEES-S-TTS-S---EEEEEETTEEEEEES-TTS-EEEE--

Solvent-accessible surface area (backbone atoms only — not comparable to full-atom values): 15044 Å² total; per-residue (Å²): 132,83,95,58,69,56,52,60,55,64,48,78,62,84,57,91,80,57,87,80,67,72,64,46,72,47,97,55,59,37,51,72,43,41,49,50,37,54,73,63,67,62,63,58,85,61,64,76,53,57,64,46,58,56,35,55,76,25,67,56,24,23,28,39,92,40,30,42,28,31,20,29,54,70,45,64,62,32,43,39,87,68,97,63,76,42,25,33,14,36,48,41,58,49,37,47,39,55,49,8,48,50,37,37,41,61,65,24,40,45,75,77,51,75,72,49,65,67,59,22,41,53,54,50,51,45,52,48,37,53,57,49,28,27,48,94,81,67,40,43,26,64,34,29,42,15,47,75,64,43,39,38,43,82,90,75,46,81,37,78,52,100,50,88,49,61,42,72,33,48,47,95,50,67,71,46,88,62,55,71,58,67,58,54,46,47,40,36,35,60,5,49,38,84,52,100,55,69,37,38,33,38,38,27,40,57,37,86,83,75,55,65,59,50,77,48,64,89,41,77,54,96,95,37,45,35,34,41,37,40,32,36,61,80,52,95,89,53,90,66,88,55,31,36,36,39,32,28,49,72,90,38,80,76,50,73,38,72,53,70,74,53,75,46,76,44,78,56,135

Sequence (269 aa):
AIDDPFFYSRLAGDNLHTGGVVDQLSIIRETVGYTPWYFNLLPSQDQQFDIAWAQFDDELGFKQPFGMSTAEYRHDFFNEMSYGWNGRGWPFQNSVVYKAYANFLRNYKATRGEISEADRQLLYDHMTQYVELHGRRRTIGEWYLPRTGGYRMPGGGDVVQSHPAMGKGFGDVQDYFHSTFPDMLIEDLIGFQASHQKRFTVHPLIPKDAWDFFYLGDLRYHDHEVEILWKKDWDATQDGDQSKLYVWVDGKRVAQSDDLTVPLVVQLP